Protein AF-A0AAF0C583-F1 (afdb_monomer_lite)

Organism: NCBI:txid485447

pLDDT: mean 86.25, std 18.24, range [26.84, 98.75]

Radius of gyration: 26.15 Å; chains: 1; bounding box: 67×49×74 Å

Sequence (298 aa):
MKISATIFSLALPLLSLPALANDALIKSYAETIAALNTYQQITQQLDKKCETKYALSKLQVNEIDFLLRKQANITFTEFVTIFGDVELLTLNNQGVANDFIEKNGGCIPSLLALFHADLHKVYLDEIAKLRSYQEIFIFGDIKKSEKELQAFAKEKVQNYQHLPIEEIKELARSLEIGYYQYSLASLGKIQINLRQATELLLFVVKQTEDPEVYHDLGRLMQWRNPTQAFNYFEKSAQLGDVDGLIWLGTYYSCNKDNVKALYWLNKASTGEPDYVEDIKLEIQDLGMPTNCLNGWPR

InterPro domains:
  IPR011990 Tetratricopeptide-like helical domain superfamily [G3DSA:1.25.40.10] (104-277)

Structure (mmCIF, N/CA/C/O backbone):
data_AF-A0AAF0C583-F1
#
_entry.id   AF-A0AAF0C583-F1
#
loop_
_atom_site.group_PDB
_atom_site.id
_atom_site.type_symbol
_atom_site.label_atom_id
_atom_site.label_alt_id
_atom_site.label_comp_id
_atom_site.label_asym_id
_atom_site.label_entity_id
_atom_site.label_seq_id
_atom_site.pdbx_PDB_ins_code
_atom_site.Cartn_x
_atom_site.Cartn_y
_atom_site.Cartn_z
_atom_site.occupancy
_atom_site.B_iso_or_equiv
_atom_site.auth_seq_id
_atom_site.auth_comp_id
_atom_site.auth_asym_id
_atom_site.auth_atom_id
_atom_site.pdbx_PDB_model_num
ATOM 1 N N . MET A 1 1 ? -41.658 -3.804 26.565 1.00 32.91 1 MET A N 1
ATOM 2 C CA . MET A 1 1 ? -41.963 -2.594 27.357 1.00 32.91 1 MET A CA 1
ATOM 3 C C . MET A 1 1 ? -41.577 -1.393 26.501 1.00 32.91 1 MET A C 1
ATOM 5 O O . MET A 1 1 ? -40.415 -1.296 26.136 1.00 32.91 1 MET A O 1
ATOM 9 N N . LYS A 1 2 ? -42.546 -0.588 26.045 1.00 31.34 2 LYS A N 1
ATOM 10 C CA . LYS A 1 2 ? -42.299 0.599 25.204 1.00 31.34 2 LYS A CA 1
ATOM 11 C C . LYS A 1 2 ? -41.783 1.728 26.098 1.00 31.34 2 LYS A C 1
ATOM 13 O O . LYS A 1 2 ? -42.458 2.052 27.069 1.00 31.34 2 LYS A O 1
ATOM 18 N N . ILE A 1 3 ? -40.630 2.312 25.780 1.00 28.94 3 ILE A N 1
ATOM 19 C CA . ILE A 1 3 ? -40.118 3.503 26.468 1.00 28.94 3 ILE A CA 1
ATOM 20 C C . ILE A 1 3 ? -40.263 4.687 25.512 1.00 28.94 3 ILE A C 1
ATOM 22 O O . ILE A 1 3 ? -39.760 4.668 24.392 1.00 28.94 3 ILE A O 1
ATOM 26 N N . SER A 1 4 ? -41.045 5.663 25.964 1.00 28.06 4 SER A N 1
ATOM 27 C CA . SER A 1 4 ? -41.343 6.935 25.313 1.00 28.06 4 SER A CA 1
ATOM 28 C C . SER A 1 4 ? -40.151 7.881 25.459 1.00 28.06 4 SER A C 1
ATOM 30 O O . SER A 1 4 ? -39.663 8.067 26.571 1.00 28.06 4 SER A O 1
ATOM 32 N N . ALA A 1 5 ? -39.704 8.489 24.360 1.00 30.36 5 ALA A N 1
ATOM 33 C CA . ALA A 1 5 ? -38.689 9.537 24.371 1.00 30.36 5 ALA A CA 1
ATOM 34 C C . ALA A 1 5 ? -39.365 10.901 24.569 1.00 30.36 5 ALA A C 1
ATOM 36 O O . ALA A 1 5 ? -40.140 11.345 23.723 1.00 30.36 5 ALA A O 1
ATOM 37 N N . THR A 1 6 ? -39.082 11.556 25.692 1.00 31.02 6 THR A N 1
ATOM 38 C CA . THR A 1 6 ? -39.510 12.933 25.962 1.00 31.02 6 THR A CA 1
ATOM 39 C C . THR A 1 6 ? -38.341 13.862 25.643 1.00 31.02 6 THR A C 1
ATOM 41 O O . THR A 1 6 ? -37.276 13.752 26.243 1.00 31.02 6 THR A O 1
ATOM 44 N N . ILE A 1 7 ? -38.539 14.745 24.667 1.00 30.55 7 ILE A N 1
ATOM 45 C CA . ILE A 1 7 ? -37.556 15.712 24.167 1.00 30.55 7 ILE A CA 1
ATOM 46 C C . ILE A 1 7 ? -37.507 16.906 25.129 1.00 30.55 7 ILE A C 1
ATOM 48 O O . ILE A 1 7 ? -38.517 17.583 25.316 1.00 30.55 7 ILE A O 1
ATOM 52 N N . PHE A 1 8 ? -36.343 17.181 25.719 1.00 29.02 8 PHE A N 1
ATOM 53 C CA . PHE A 1 8 ? -36.057 18.461 26.371 1.00 29.02 8 PHE A CA 1
ATOM 54 C C . PHE A 1 8 ? -35.345 19.363 25.359 1.00 29.02 8 PHE A C 1
ATOM 56 O O . PHE A 1 8 ? -34.212 19.099 24.967 1.00 29.02 8 PHE A O 1
ATOM 63 N N . SER A 1 9 ? -36.024 20.419 24.913 1.00 35.56 9 SER A N 1
ATOM 64 C CA . SER A 1 9 ? -35.407 21.505 24.153 1.00 35.56 9 SER A CA 1
ATOM 65 C C . SER A 1 9 ? -34.638 22.415 25.108 1.00 35.56 9 SER A C 1
ATOM 67 O O . SER A 1 9 ? -35.246 23.115 25.915 1.00 35.56 9 SER A O 1
ATOM 69 N N . LEU A 1 10 ? -33.312 22.451 24.981 1.00 26.84 10 LEU A N 1
ATOM 70 C CA . LEU A 1 10 ? -32.501 23.578 25.431 1.00 26.84 10 LEU A CA 1
ATOM 71 C C . LEU A 1 10 ? -31.757 24.147 24.226 1.00 26.84 10 LEU A C 1
ATOM 73 O O . LEU A 1 10 ? -30.933 23.480 23.610 1.00 26.84 10 LEU A O 1
ATOM 77 N N . ALA A 1 11 ? -32.084 25.390 23.883 1.00 36.06 11 ALA A N 1
ATOM 78 C CA . ALA A 1 11 ? -31.312 26.183 22.943 1.00 36.06 11 ALA A CA 1
ATOM 79 C C . ALA A 1 11 ? -30.004 26.614 23.626 1.00 36.06 11 ALA A C 1
ATOM 81 O O . ALA A 1 11 ? -30.048 27.301 24.648 1.00 36.06 11 ALA A O 1
ATOM 82 N N . LEU A 1 12 ? -28.859 26.207 23.070 1.00 29.45 12 LEU A N 1
ATOM 83 C CA . LEU A 1 12 ? -27.532 26.685 23.468 1.00 29.45 12 LEU A CA 1
ATOM 84 C C . LEU A 1 12 ? -27.032 27.788 22.516 1.00 29.45 12 LEU A C 1
ATOM 86 O O . LEU A 1 12 ? -27.436 27.832 21.352 1.00 29.45 12 LEU A O 1
ATOM 90 N N . PRO A 1 13 ? -26.171 28.700 23.005 1.00 30.61 13 PRO A N 1
ATOM 91 C CA . PRO A 1 13 ? -25.776 29.895 22.279 1.00 30.61 13 PRO A CA 1
ATOM 92 C C . PRO A 1 13 ? -24.786 29.550 21.161 1.00 30.61 13 PRO A C 1
ATOM 94 O O . PRO A 1 13 ? -23.761 28.912 21.389 1.00 30.61 13 PRO A O 1
ATOM 97 N N . LEU A 1 14 ? -25.106 30.017 19.952 1.00 35.56 14 LEU A N 1
ATOM 98 C CA . LEU A 1 14 ? -24.258 29.985 18.761 1.00 35.56 14 LEU A CA 1
ATOM 99 C C . LEU A 1 14 ? -22.959 30.766 19.010 1.00 35.56 14 LEU A C 1
ATOM 101 O O . LEU A 1 14 ? -22.890 31.973 18.784 1.00 35.56 14 LEU A O 1
ATOM 105 N N . LEU A 1 15 ? -21.914 30.072 19.454 1.00 35.22 15 LEU A N 1
ATOM 106 C CA . LEU A 1 15 ? -20.545 30.506 19.204 1.00 35.22 15 LEU A CA 1
ATOM 107 C C . LEU A 1 15 ? -20.234 30.155 17.751 1.00 35.22 15 LEU A C 1
ATOM 109 O O . LEU A 1 15 ? -20.227 28.991 17.358 1.00 35.22 15 LEU A O 1
ATOM 113 N N . SER A 1 16 ? -20.065 31.196 16.943 1.00 39.47 16 SER A N 1
ATOM 114 C CA . SER A 1 16 ? -19.847 31.124 15.505 1.00 39.47 16 SER A CA 1
ATOM 115 C C . SER A 1 16 ? -18.537 30.403 15.183 1.00 39.47 16 SER A C 1
ATOM 117 O O . SER A 1 16 ? -17.481 31.030 15.087 1.00 39.47 16 SER A O 1
ATOM 119 N N . LEU A 1 17 ? -18.619 29.088 14.977 1.00 39.06 17 LEU A N 1
ATOM 120 C CA . LEU A 1 17 ? -17.713 28.384 14.077 1.00 39.06 17 LEU A CA 1
ATOM 121 C C . LEU A 1 17 ? -17.811 29.101 12.720 1.00 39.06 17 LEU A C 1
ATOM 123 O O . LEU A 1 17 ? -18.928 29.292 12.226 1.00 39.06 17 LEU A O 1
ATOM 127 N N . PRO A 1 18 ? -16.697 29.584 12.142 1.00 42.12 18 PRO A N 1
ATOM 128 C CA . PRO A 1 18 ? -16.750 30.243 10.847 1.00 42.12 18 PRO A CA 1
ATOM 129 C C . PRO A 1 18 ? -17.352 29.244 9.863 1.00 42.12 18 PRO A C 1
ATOM 131 O O . PRO A 1 18 ? -16.924 28.097 9.844 1.00 42.12 18 PRO A O 1
ATOM 134 N N . ALA A 1 19 ? -18.381 29.676 9.134 1.00 47.00 19 ALA A N 1
ATOM 135 C CA . ALA A 1 19 ? -19.170 28.908 8.175 1.00 47.00 19 ALA A CA 1
ATOM 136 C C . ALA A 1 19 ? -18.357 27.819 7.437 1.00 47.00 19 ALA A C 1
ATOM 138 O O . ALA A 1 19 ? -17.779 28.063 6.379 1.00 47.00 19 ALA A O 1
ATOM 139 N N . LEU A 1 20 ? -18.307 26.612 8.007 1.00 48.72 20 LEU A N 1
ATOM 140 C CA . LEU A 1 20 ? -17.656 25.442 7.426 1.00 48.72 20 LEU A CA 1
ATOM 141 C C . LEU A 1 20 ? -18.684 24.791 6.505 1.00 48.72 20 LEU A C 1
ATOM 143 O O . LEU A 1 20 ? -19.511 23.980 6.912 1.00 48.72 20 LEU A O 1
ATOM 147 N N . ALA A 1 21 ? -18.685 25.260 5.264 1.00 46.75 21 ALA A N 1
ATOM 148 C CA . ALA A 1 21 ? -19.584 24.858 4.198 1.00 46.75 21 ALA A CA 1
ATOM 149 C C . ALA A 1 21 ? -19.416 23.367 3.824 1.00 46.75 21 ALA A C 1
ATOM 151 O O . ALA A 1 21 ? -18.659 23.041 2.916 1.00 46.75 21 ALA A O 1
ATOM 152 N N . ASN A 1 22 ? -20.080 22.486 4.588 1.00 52.47 22 ASN A N 1
ATOM 153 C CA . ASN A 1 22 ? -20.844 21.281 4.198 1.00 52.47 22 ASN A CA 1
ATOM 154 C C . ASN A 1 22 ? -21.106 20.418 5.454 1.00 52.47 22 ASN A C 1
ATOM 156 O O . ASN A 1 22 ? -20.474 19.387 5.683 1.00 52.47 22 ASN A O 1
ATOM 160 N N . ASP A 1 23 ? -22.059 20.850 6.283 1.00 67.62 23 ASP A N 1
ATOM 161 C CA . ASP A 1 23 ? -22.305 20.340 7.648 1.00 67.62 23 ASP A CA 1
ATOM 162 C C . ASP A 1 23 ? -22.687 18.838 7.712 1.00 67.62 23 ASP A C 1
ATOM 164 O O . ASP A 1 23 ? -22.480 18.159 8.715 1.00 67.62 23 ASP A O 1
ATOM 168 N N . ALA A 1 24 ? -23.187 18.260 6.613 1.00 75.88 24 ALA A N 1
ATOM 169 C CA . ALA A 1 24 ? -23.521 16.834 6.543 1.00 75.88 24 ALA A CA 1
ATOM 170 C C . ALA A 1 24 ? -22.290 15.922 6.398 1.00 75.88 24 ALA A C 1
ATOM 172 O O . ALA A 1 24 ? -22.263 14.835 6.975 1.00 75.88 24 ALA A O 1
ATOM 173 N N . LEU A 1 25 ? -21.268 16.352 5.650 1.00 76.56 25 LEU A N 1
ATOM 174 C CA . LEU A 1 25 ? -20.081 15.532 5.403 1.00 76.56 25 LEU A CA 1
ATOM 175 C C . LEU A 1 25 ? -19.221 15.433 6.662 1.00 76.56 25 LEU A C 1
ATOM 177 O O . LEU A 1 25 ? -18.872 14.334 7.079 1.00 76.56 25 LEU A O 1
ATOM 181 N N . ILE A 1 26 ? -18.933 16.570 7.302 1.00 74.94 26 ILE A N 1
ATOM 182 C CA . ILE A 1 26 ? -18.156 16.615 8.551 1.00 74.94 26 ILE A CA 1
ATOM 183 C C . ILE A 1 26 ? -18.839 15.769 9.626 1.00 74.94 26 ILE A C 1
ATOM 185 O O . ILE A 1 26 ? -18.178 14.989 10.311 1.00 74.94 26 ILE A O 1
ATOM 189 N N . LYS A 1 27 ? -20.168 15.866 9.724 1.00 78.25 27 LYS A N 1
ATOM 190 C CA . LYS A 1 27 ? -20.962 15.017 10.607 1.00 78.25 27 LYS A CA 1
ATOM 191 C C . LYS A 1 27 ? -20.818 13.532 10.266 1.00 78.25 27 LYS A C 1
ATOM 193 O O . LYS A 1 27 ? -20.588 12.743 11.173 1.00 78.25 27 LYS A O 1
ATOM 198 N N . SER A 1 28 ? -20.881 13.157 8.987 1.00 82.38 28 SER A N 1
ATOM 199 C CA . SER A 1 28 ? -20.688 11.766 8.548 1.00 82.38 28 SER A CA 1
ATOM 200 C C . SER A 1 28 ? -19.305 11.231 8.934 1.00 82.38 28 SER A C 1
ATOM 202 O O . SER A 1 28 ? -19.196 10.137 9.486 1.00 82.38 28 SER A O 1
ATOM 204 N N . TYR A 1 29 ? -18.243 12.016 8.723 1.00 81.75 29 TYR A N 1
ATOM 205 C CA . TYR A 1 29 ? -16.903 11.660 9.195 1.00 81.75 29 TYR A CA 1
ATOM 206 C C . TYR A 1 29 ? -16.876 11.502 10.718 1.00 81.75 29 TYR A C 1
ATOM 208 O O . TYR A 1 29 ? -16.385 10.492 11.215 1.00 81.75 29 TYR A O 1
ATOM 216 N N . ALA A 1 30 ? -17.435 12.459 11.462 1.00 81.31 30 ALA A N 1
ATOM 217 C CA . ALA A 1 30 ? -17.478 12.402 12.919 1.00 81.31 30 ALA A CA 1
ATOM 218 C C . ALA A 1 30 ? -18.211 11.167 13.443 1.00 81.31 30 ALA A C 1
ATOM 220 O O . ALA A 1 30 ? -17.680 10.496 14.322 1.00 81.31 30 ALA A O 1
ATOM 221 N N . GLU A 1 31 ? -19.365 10.821 12.876 1.00 83.75 31 GLU A N 1
ATOM 222 C CA . GLU A 1 31 ? -20.130 9.623 13.233 1.00 83.75 31 GLU A CA 1
ATOM 223 C C . GLU A 1 31 ? -19.347 8.337 12.934 1.00 83.75 31 GLU A C 1
ATOM 225 O O . GLU A 1 31 ? -19.247 7.460 13.797 1.00 83.75 31 GLU A O 1
ATOM 230 N N . THR A 1 32 ? -18.716 8.246 11.760 1.00 88.00 32 THR A N 1
ATOM 231 C CA . THR A 1 32 ? -17.897 7.086 11.387 1.00 88.00 32 THR A CA 1
ATOM 232 C C . THR A 1 32 ? -16.697 6.914 12.314 1.00 88.00 32 THR A C 1
ATOM 234 O O . THR A 1 32 ? -16.473 5.831 12.860 1.00 88.00 32 THR A O 1
ATOM 237 N N . ILE A 1 33 ? -15.934 7.980 12.559 1.00 87.25 33 ILE A N 1
ATOM 238 C CA . ILE A 1 33 ? -14.757 7.915 13.431 1.00 87.25 33 ILE A CA 1
ATOM 239 C C . ILE A 1 33 ? -15.153 7.664 14.888 1.00 87.25 33 ILE A C 1
ATOM 241 O O . ILE A 1 33 ? -14.484 6.893 15.583 1.00 87.25 33 ILE A O 1
ATOM 245 N N . ALA A 1 34 ? -16.268 8.236 15.339 1.00 83.62 34 ALA A N 1
ATOM 246 C CA . ALA A 1 34 ? -16.847 7.976 16.650 1.00 83.62 34 ALA A CA 1
ATOM 247 C C . ALA A 1 34 ? -17.189 6.494 16.849 1.00 83.62 34 ALA A C 1
ATOM 249 O O . ALA A 1 34 ? -16.839 5.909 17.879 1.00 83.62 34 ALA A O 1
ATOM 250 N N . ALA A 1 35 ? -17.835 5.870 15.864 1.00 87.31 35 ALA A N 1
ATOM 251 C CA . ALA A 1 35 ? -18.194 4.459 15.913 1.00 87.31 35 ALA A CA 1
ATOM 252 C C . ALA A 1 35 ? -16.954 3.545 15.910 1.00 87.31 35 ALA A C 1
ATOM 254 O O . ALA A 1 35 ? -16.869 2.623 16.726 1.00 87.31 35 ALA A O 1
ATOM 255 N N . LEU A 1 36 ? -15.948 3.844 15.079 1.00 90.44 36 LEU A N 1
ATOM 256 C CA . LEU A 1 36 ? -14.676 3.110 15.049 1.00 90.44 36 LEU A CA 1
ATOM 257 C C . LEU A 1 36 ? -13.908 3.223 16.375 1.00 90.44 36 LEU A C 1
ATOM 259 O O . LEU A 1 36 ? -13.420 2.221 16.905 1.00 90.44 36 LEU A O 1
ATOM 263 N N . ASN A 1 37 ? -13.838 4.425 16.953 1.00 88.06 37 ASN A N 1
ATOM 264 C CA . ASN A 1 37 ? -13.233 4.641 18.267 1.00 88.06 37 ASN A CA 1
ATOM 265 C C . ASN A 1 37 ? -14.014 3.922 19.378 1.00 88.06 37 ASN A C 1
ATOM 267 O O . ASN A 1 37 ? -13.413 3.303 20.254 1.00 88.06 37 ASN A O 1
ATOM 271 N N . THR A 1 38 ? -15.346 3.929 19.317 1.00 86.00 38 THR A N 1
ATOM 272 C CA . THR A 1 38 ? -16.207 3.219 20.275 1.00 86.00 38 THR A CA 1
ATOM 273 C C . THR A 1 38 ? -15.972 1.711 20.227 1.00 86.00 38 THR A C 1
ATOM 275 O O . THR A 1 38 ? -15.744 1.095 21.270 1.00 86.00 38 THR A O 1
ATOM 278 N N . TYR A 1 39 ? -15.946 1.121 19.027 1.00 91.56 39 TYR A N 1
ATOM 279 C CA . TYR A 1 39 ? -15.585 -0.285 18.837 1.00 91.56 39 TYR A CA 1
ATOM 280 C C . TYR A 1 39 ? -14.236 -0.592 19.497 1.00 91.56 39 TYR A C 1
ATOM 282 O O . TYR A 1 39 ? -14.129 -1.539 20.283 1.00 91.56 39 TYR A O 1
ATOM 290 N N . GLN A 1 40 ? -13.220 0.236 19.229 1.00 91.75 40 GLN A N 1
ATOM 291 C CA . GLN A 1 40 ? -11.876 0.042 19.765 1.00 91.75 40 GLN A CA 1
ATOM 292 C C . GLN A 1 40 ? -11.845 0.122 21.294 1.00 91.75 40 GLN A C 1
ATOM 294 O O . GLN A 1 40 ? -11.254 -0.738 21.942 1.00 91.75 40 GLN A O 1
ATOM 299 N N . GLN A 1 41 ? -12.506 1.113 21.891 1.00 88.94 41 GLN A N 1
ATOM 300 C CA . GLN A 1 41 ? -12.533 1.277 23.345 1.00 88.94 41 GLN A CA 1
ATOM 301 C C . GLN A 1 41 ? -13.260 0.128 24.053 1.00 88.94 41 GLN A C 1
ATOM 303 O O . GLN A 1 41 ? -12.792 -0.335 25.096 1.00 88.94 41 GLN A O 1
ATOM 308 N N . ILE A 1 42 ? -14.388 -0.343 23.509 1.00 91.69 42 ILE A N 1
ATOM 309 C CA . ILE A 1 42 ? -15.144 -1.464 24.086 1.00 91.69 42 ILE A CA 1
ATOM 310 C C . ILE A 1 42 ? -14.305 -2.741 24.016 1.00 91.69 42 ILE A C 1
ATOM 312 O O . ILE A 1 42 ? -14.116 -3.419 25.024 1.00 91.69 42 ILE A O 1
ATOM 316 N N . THR A 1 43 ? -13.756 -3.057 22.844 1.00 94.62 43 THR A N 1
ATOM 317 C CA . THR A 1 43 ? -12.979 -4.287 22.636 1.00 94.62 43 THR A CA 1
ATOM 318 C C . THR A 1 43 ? -11.657 -4.292 23.404 1.00 94.62 43 THR A C 1
ATOM 320 O O . THR A 1 43 ? -11.313 -5.317 23.982 1.00 94.62 43 THR A O 1
ATOM 323 N N . GLN A 1 44 ? -10.969 -3.154 23.547 1.00 94.00 44 GLN A N 1
ATOM 324 C CA . GLN A 1 44 ? -9.803 -3.032 24.437 1.00 94.00 44 GLN A CA 1
ATOM 325 C C . GLN A 1 44 ? -10.145 -3.307 25.908 1.00 94.00 44 GLN A C 1
ATOM 327 O O . GLN A 1 44 ? -9.342 -3.896 26.635 1.00 94.00 44 GLN A O 1
ATOM 332 N N . GLN A 1 45 ? -11.323 -2.881 26.370 1.00 93.38 45 GLN A N 1
ATOM 333 C CA . GLN A 1 45 ? -11.774 -3.180 27.730 1.00 93.38 45 GLN A CA 1
ATOM 334 C C . GLN A 1 45 ? -12.089 -4.665 27.908 1.00 93.38 45 GLN A C 1
ATOM 336 O O . GLN A 1 45 ? -11.708 -5.232 28.933 1.00 93.38 45 GLN A O 1
ATOM 341 N N . LEU A 1 46 ? -12.737 -5.293 26.922 1.00 94.75 46 LEU A N 1
ATOM 342 C CA . LEU A 1 46 ? -12.974 -6.737 26.927 1.00 94.75 46 LEU A CA 1
ATOM 343 C C . LEU A 1 46 ? -11.652 -7.511 26.939 1.00 94.75 46 LEU A C 1
ATOM 345 O O . LEU A 1 46 ? -11.481 -8.381 27.787 1.00 94.75 46 LEU A O 1
ATOM 349 N N . ASP A 1 47 ? -10.681 -7.129 26.107 1.00 96.56 47 ASP A N 1
ATOM 350 C CA . ASP A 1 47 ? -9.354 -7.758 26.074 1.00 96.56 47 ASP A CA 1
ATOM 351 C C . ASP A 1 47 ? -8.650 -7.651 27.425 1.00 96.56 47 ASP A C 1
ATOM 353 O O . ASP A 1 47 ? -8.095 -8.626 27.929 1.00 96.56 47 ASP A O 1
ATOM 357 N N . LYS A 1 48 ? -8.737 -6.480 28.065 1.00 95.31 48 LYS A N 1
ATOM 358 C CA . LYS A 1 48 ? -8.144 -6.244 29.383 1.00 95.31 48 LYS A CA 1
ATOM 359 C C . LYS A 1 48 ? -8.837 -7.020 30.509 1.00 95.31 48 LYS A C 1
ATOM 361 O O . LYS A 1 48 ? -8.159 -7.439 31.441 1.00 95.31 48 LYS A O 1
ATOM 366 N N . LYS A 1 49 ? -10.168 -7.139 30.488 1.00 95.19 49 LYS A N 1
ATOM 367 C CA . LYS A 1 49 ? -10.955 -7.710 31.601 1.00 95.19 49 LYS A CA 1
ATOM 368 C C . LYS A 1 49 ? -11.235 -9.203 31.466 1.00 95.19 49 LYS A C 1
ATOM 370 O O . LYS A 1 49 ? -11.371 -9.877 32.480 1.00 95.19 49 LYS A O 1
ATOM 375 N N . CYS A 1 50 ? -11.356 -9.684 30.237 1.00 96.75 50 CYS A N 1
ATOM 376 C CA . CYS A 1 50 ? -11.765 -11.043 29.907 1.00 96.75 50 CYS A CA 1
ATOM 377 C C . CYS A 1 50 ? -10.693 -11.817 29.129 1.00 96.75 50 CYS A C 1
ATOM 379 O O . CYS A 1 50 ? -10.987 -12.900 28.631 1.00 96.75 50 CYS A O 1
ATOM 381 N N . GLU A 1 51 ? -9.476 -11.270 29.005 1.00 96.06 51 GLU A N 1
ATOM 382 C CA . GLU A 1 51 ? -8.335 -11.901 28.322 1.00 96.06 51 GLU A CA 1
ATOM 383 C C . GLU A 1 51 ? -8.632 -12.286 26.858 1.00 96.06 51 GLU A C 1
ATOM 385 O O . GLU A 1 51 ? -8.089 -13.249 26.310 1.00 96.06 51 GLU A O 1
ATOM 390 N N . THR A 1 52 ? -9.513 -11.524 26.203 1.00 97.00 52 THR A N 1
ATOM 391 C CA . THR A 1 52 ? -9.850 -11.695 24.784 1.00 97.00 52 THR A CA 1
ATOM 392 C C . THR A 1 52 ? -8.796 -11.060 23.863 1.00 97.00 52 THR A C 1
ATOM 394 O O . THR A 1 52 ? -7.804 -10.486 24.316 1.00 97.00 52 THR A O 1
ATOM 397 N N . LYS A 1 53 ? -8.981 -11.208 22.542 1.00 97.25 53 LYS A N 1
ATOM 398 C CA . LYS A 1 53 ? -8.139 -10.597 21.491 1.00 97.25 53 LYS A CA 1
ATOM 399 C C . LYS A 1 53 ? -9.002 -9.962 20.395 1.00 97.25 53 LYS A C 1
ATOM 401 O O . LYS A 1 53 ? -8.882 -10.305 19.221 1.00 97.25 53 LYS A O 1
ATOM 406 N N . TYR A 1 54 ? -9.940 -9.120 20.803 1.00 97.56 54 TYR A N 1
ATOM 407 C CA . TYR A 1 54 ? -10.962 -8.502 19.966 1.00 97.56 54 TYR A CA 1
ATOM 408 C C . TYR A 1 54 ? -10.619 -7.084 19.514 1.00 97.56 54 TYR A C 1
ATOM 410 O O . TYR A 1 54 ? -11.206 -6.616 18.532 1.00 97.56 54 TYR A O 1
ATOM 418 N N . ALA A 1 55 ? -9.706 -6.398 20.211 1.00 96.06 55 ALA A N 1
ATOM 419 C CA . ALA A 1 55 ? -9.279 -5.056 19.841 1.00 96.06 55 ALA A CA 1
ATOM 420 C C . ALA A 1 55 ? -8.698 -5.021 18.425 1.00 96.06 55 ALA A C 1
ATOM 422 O O . ALA A 1 55 ? -8.113 -5.996 17.942 1.00 96.06 55 ALA A O 1
ATOM 423 N N . LEU A 1 56 ? -8.841 -3.871 17.761 1.00 95.62 56 LEU A N 1
ATOM 424 C CA . LEU A 1 56 ? -8.257 -3.655 16.445 1.00 95.62 56 LEU A CA 1
ATOM 425 C C . LEU A 1 56 ? -6.752 -3.904 16.493 1.00 95.62 56 LEU A C 1
ATOM 427 O O . LEU A 1 56 ? -6.032 -3.409 17.368 1.00 95.62 56 LEU A O 1
ATOM 431 N N . SER A 1 57 ? -6.278 -4.649 15.501 1.00 96.12 57 SER A N 1
ATOM 432 C CA . SER A 1 57 ? -4.854 -4.818 15.259 1.00 96.12 57 SER A CA 1
ATOM 433 C C . SER A 1 57 ? -4.199 -3.478 14.913 1.00 96.12 57 SER A C 1
ATOM 435 O O . SER A 1 57 ? -4.850 -2.538 14.450 1.00 96.12 57 SER A O 1
ATOM 437 N N . LYS A 1 58 ? -2.871 -3.405 15.059 1.00 95.56 58 LYS A N 1
ATOM 438 C CA . LYS A 1 58 ? -2.100 -2.223 14.638 1.00 95.56 58 LYS A CA 1
ATOM 439 C C . LYS A 1 58 ? -2.349 -1.859 13.173 1.00 95.56 58 LYS A C 1
ATOM 441 O O . LYS A 1 58 ? -2.440 -0.679 12.864 1.00 95.56 58 LYS A O 1
ATOM 446 N N . LEU A 1 59 ? -2.499 -2.862 12.303 1.00 96.44 59 LEU A N 1
ATOM 447 C CA . LEU A 1 59 ? -2.799 -2.658 10.886 1.00 96.44 59 LEU A CA 1
ATOM 448 C C . LEU A 1 59 ? -4.126 -1.922 10.686 1.00 96.44 59 LEU A C 1
ATOM 450 O O . LEU A 1 59 ? -4.172 -0.939 9.959 1.00 96.44 59 LEU A O 1
ATOM 454 N N . GLN A 1 60 ? -5.179 -2.351 11.380 1.00 96.50 60 GLN A N 1
ATOM 455 C CA . GLN A 1 60 ? -6.500 -1.724 11.279 1.00 96.50 60 GLN A CA 1
ATOM 456 C C . GLN A 1 60 ? -6.507 -0.296 11.834 1.00 96.50 60 GLN A C 1
ATOM 458 O O . GLN A 1 60 ? -7.128 0.585 11.251 1.00 96.50 60 GLN A O 1
ATOM 463 N N . VAL A 1 61 ? -5.794 -0.041 12.937 1.00 94.88 61 VAL A N 1
ATOM 464 C CA . VAL A 1 61 ? -5.663 1.322 13.481 1.00 94.88 61 VAL A CA 1
ATOM 465 C C . VAL A 1 61 ? -4.881 2.224 12.521 1.00 94.88 61 VAL A C 1
ATOM 467 O O . VAL A 1 61 ? -5.286 3.359 12.282 1.00 94.88 61 VAL A O 1
ATOM 470 N N . ASN A 1 62 ? -3.790 1.722 11.936 1.00 96.12 62 ASN A N 1
ATOM 471 C CA . ASN A 1 62 ? -3.002 2.473 10.960 1.00 96.12 62 ASN A CA 1
ATOM 472 C C . ASN A 1 62 ? -3.757 2.717 9.651 1.00 96.12 62 ASN A C 1
ATOM 474 O O . ASN A 1 62 ? -3.558 3.759 9.040 1.00 96.12 62 ASN A O 1
ATOM 478 N N . GLU A 1 63 ? -4.636 1.807 9.236 1.00 96.50 63 GLU A N 1
ATOM 479 C CA . GLU A 1 63 ? -5.517 2.030 8.091 1.00 96.50 63 GLU A CA 1
ATOM 480 C C . GLU A 1 63 ? -6.477 3.201 8.338 1.00 96.50 63 GLU A C 1
ATOM 482 O O . GLU A 1 63 ? -6.578 4.093 7.498 1.00 96.50 63 GLU A O 1
ATOM 487 N N . ILE A 1 64 ? -7.132 3.241 9.503 1.00 94.56 64 ILE A N 1
ATOM 488 C CA . ILE A 1 64 ? -8.020 4.353 9.881 1.00 94.56 64 ILE A CA 1
ATOM 489 C C . ILE A 1 64 ? -7.240 5.674 9.893 1.00 94.56 64 ILE A C 1
ATOM 491 O O . ILE A 1 64 ? -7.697 6.668 9.332 1.00 94.56 64 ILE A O 1
ATOM 495 N N . ASP A 1 65 ? -6.047 5.676 10.496 1.00 94.56 65 ASP A N 1
ATOM 496 C CA . ASP A 1 65 ? -5.153 6.838 10.519 1.00 94.56 65 ASP A CA 1
ATOM 497 C C . ASP A 1 65 ? -4.742 7.291 9.111 1.00 94.56 65 ASP A C 1
ATOM 499 O O . ASP A 1 65 ? -4.758 8.484 8.815 1.00 94.56 65 ASP A O 1
ATOM 503 N N . PHE A 1 66 ? -4.379 6.355 8.235 1.00 95.19 66 PHE A N 1
ATOM 504 C CA . PHE A 1 66 ? -3.985 6.647 6.861 1.00 95.19 66 PHE A CA 1
ATOM 505 C C . PHE A 1 66 ? -5.121 7.288 6.064 1.00 95.19 66 PHE A C 1
ATOM 507 O O . PHE A 1 66 ? -4.926 8.363 5.494 1.00 95.19 66 PHE A O 1
ATOM 514 N N . LEU A 1 67 ? -6.310 6.682 6.084 1.00 93.12 67 LEU A N 1
ATOM 515 C CA . LEU A 1 67 ? -7.490 7.204 5.392 1.00 93.12 67 LEU A CA 1
ATOM 516 C C . LEU A 1 67 ? -7.831 8.615 5.881 1.00 93.12 67 LEU A C 1
ATOM 518 O O . LEU A 1 67 ? -7.948 9.537 5.073 1.00 93.12 67 LEU A O 1
ATOM 522 N N . LEU A 1 68 ? -7.875 8.812 7.202 1.00 90.19 68 LEU A N 1
ATOM 523 C CA . LEU A 1 68 ? -8.151 10.119 7.790 1.00 90.19 68 LEU A CA 1
ATOM 524 C C . LEU A 1 68 ? -7.114 11.171 7.427 1.00 90.19 68 LEU A C 1
ATOM 526 O O . LEU A 1 68 ? -7.478 12.303 7.127 1.00 90.19 68 LEU A O 1
ATOM 530 N N . ARG A 1 69 ? -5.825 10.837 7.390 1.00 91.19 69 ARG A N 1
ATOM 531 C CA . ARG A 1 69 ? -4.822 11.818 6.966 1.00 91.19 69 ARG A CA 1
ATOM 532 C C . ARG A 1 69 ? -5.002 12.217 5.512 1.00 91.19 69 ARG A C 1
ATOM 534 O O . ARG A 1 69 ? -4.920 13.405 5.203 1.00 91.19 69 ARG A O 1
ATOM 541 N N . LYS A 1 70 ? -5.277 11.257 4.627 1.00 89.56 70 LYS A N 1
ATOM 542 C CA . LYS A 1 70 ? -5.477 11.528 3.197 1.00 89.56 70 LYS A CA 1
ATOM 543 C C . LYS A 1 70 ? -6.728 12.350 2.921 1.00 89.56 70 LYS A C 1
ATOM 545 O O . LYS A 1 70 ? -6.685 13.235 2.072 1.00 89.56 70 LYS A O 1
ATOM 550 N N . GLN A 1 71 ? -7.789 12.103 3.676 1.00 86.81 71 GLN A N 1
ATOM 551 C CA . GLN A 1 71 ? -9.089 12.736 3.489 1.00 86.81 71 GLN A CA 1
ATOM 552 C C . GLN A 1 71 ? -9.256 14.039 4.272 1.00 86.81 71 GLN A C 1
ATOM 554 O O . GLN A 1 71 ? -9.887 14.968 3.781 1.00 86.81 71 GLN A O 1
ATOM 559 N N . ALA A 1 72 ? -8.693 14.097 5.478 1.00 83.44 72 ALA A N 1
ATOM 560 C CA . ALA A 1 72 ? -9.009 15.095 6.492 1.00 83.44 72 ALA A CA 1
ATOM 561 C C . ALA A 1 72 ? -7.793 15.900 6.993 1.00 83.44 72 ALA A C 1
ATOM 563 O O . ALA A 1 72 ? -7.956 16.839 7.771 1.00 83.44 72 ALA A O 1
ATOM 564 N N . ASN A 1 73 ? -6.571 15.549 6.561 1.00 87.38 73 ASN A N 1
ATOM 565 C CA . ASN A 1 73 ? -5.302 16.125 7.034 1.00 87.38 73 ASN A CA 1
ATOM 566 C C . ASN A 1 73 ? -5.075 16.003 8.558 1.00 87.38 73 ASN A C 1
ATOM 568 O O . ASN A 1 73 ? -4.302 16.769 9.134 1.00 87.38 73 ASN A O 1
ATOM 572 N N . ILE A 1 74 ? -5.708 15.030 9.218 1.00 86.88 74 ILE A N 1
ATOM 573 C CA . ILE A 1 74 ? -5.530 14.789 10.655 1.00 86.88 74 ILE A CA 1
ATOM 574 C C . ILE A 1 74 ? -5.373 13.301 10.953 1.00 86.88 74 ILE A C 1
ATOM 576 O O . ILE A 1 74 ? -5.882 12.456 10.220 1.00 86.88 74 ILE A O 1
ATOM 580 N N . THR A 1 75 ? -4.665 12.980 12.033 1.00 88.25 75 THR A N 1
ATOM 581 C CA . THR A 1 75 ? -4.572 11.600 12.535 1.00 88.25 75 THR A CA 1
ATOM 582 C C . THR A 1 75 ? -5.860 11.162 13.229 1.00 88.25 75 THR A C 1
ATOM 584 O O . THR A 1 75 ? -6.666 11.984 13.672 1.00 88.25 75 THR A O 1
ATOM 587 N N . PHE A 1 76 ? -6.014 9.850 13.415 1.00 86.12 76 PHE A N 1
ATOM 588 C CA . PHE A 1 76 ? -7.117 9.292 14.205 1.00 86.12 76 PHE A CA 1
ATOM 589 C C . PHE A 1 76 ? -7.137 9.843 15.645 1.00 86.12 76 PHE A C 1
ATOM 591 O O . PHE A 1 76 ? -8.188 10.231 16.150 1.00 86.12 76 PHE A O 1
ATOM 598 N N . THR A 1 77 ? -5.970 9.964 16.285 1.00 81.75 77 THR A N 1
ATOM 599 C CA . THR A 1 77 ? -5.847 10.519 17.644 1.00 81.75 77 THR A CA 1
ATOM 600 C C . THR A 1 77 ? -6.211 12.004 17.702 1.00 81.75 77 THR A C 1
ATOM 602 O O . THR A 1 77 ? -6.891 12.437 18.633 1.00 81.75 77 THR A O 1
ATOM 605 N N . GLU A 1 78 ? -5.786 12.796 16.714 1.00 83.88 78 GLU A N 1
ATOM 606 C CA . GLU A 1 78 ? -6.138 14.219 16.630 1.00 83.88 78 GLU A CA 1
ATOM 607 C C . GLU A 1 78 ? -7.636 14.407 16.419 1.00 83.88 78 GLU A C 1
ATOM 609 O O . GLU A 1 78 ? -8.233 15.236 17.100 1.00 83.88 78 GLU A O 1
ATOM 614 N N . PHE A 1 79 ? -8.257 13.591 15.560 1.00 81.38 79 PHE A N 1
ATOM 615 C CA . PHE A 1 79 ? -9.707 13.601 15.373 1.00 81.38 79 PHE A CA 1
ATOM 616 C C . PHE A 1 79 ? -10.426 13.385 16.705 1.00 81.38 79 PHE A C 1
ATOM 618 O O . PHE A 1 79 ? -11.258 14.198 17.105 1.00 81.38 79 PHE A O 1
ATOM 625 N N . VAL A 1 80 ? -10.078 12.308 17.416 1.00 77.00 80 VAL A N 1
ATOM 626 C CA . VAL A 1 80 ? -10.684 11.980 18.714 1.00 77.00 80 VAL A CA 1
ATOM 627 C C . VAL A 1 80 ? -10.449 13.097 19.734 1.00 77.00 80 VAL A C 1
ATOM 629 O O . VAL A 1 80 ? -11.333 13.373 20.532 1.00 77.00 80 VAL A O 1
ATOM 632 N N . THR A 1 81 ? -9.308 13.782 19.694 1.00 78.12 81 THR A N 1
ATOM 633 C CA . THR A 1 81 ? -9.024 14.905 20.605 1.00 78.12 81 THR A CA 1
ATOM 634 C C . THR A 1 81 ? -9.866 16.142 20.281 1.00 78.12 81 THR A C 1
ATOM 636 O O . THR A 1 81 ? -10.347 16.806 21.191 1.00 78.12 81 THR A O 1
ATOM 639 N N . ILE A 1 82 ? -10.066 16.458 18.998 1.00 74.06 82 ILE A N 1
ATOM 640 C CA . ILE A 1 82 ? -10.804 17.654 18.559 1.00 74.06 82 ILE A CA 1
ATOM 641 C C . ILE A 1 82 ? -12.316 17.474 18.744 1.00 74.06 82 ILE A C 1
ATOM 643 O O . ILE A 1 82 ? -12.999 18.394 19.189 1.00 74.06 82 ILE A O 1
ATOM 647 N N . PHE A 1 83 ? -12.840 16.297 18.399 1.00 70.31 83 PHE A N 1
ATOM 648 C CA . PHE A 1 83 ? -14.283 16.028 18.359 1.00 70.31 83 PHE A CA 1
ATOM 649 C C . PHE A 1 83 ? -14.791 15.194 19.541 1.00 70.31 83 PHE A C 1
ATOM 651 O O . PHE A 1 83 ? -15.998 15.055 19.714 1.00 70.31 83 PHE A O 1
ATOM 658 N N . GLY A 1 84 ? -13.895 14.641 20.363 1.00 58.97 84 GLY A N 1
ATOM 659 C CA . GLY A 1 84 ? -14.245 13.761 21.480 1.00 58.97 84 GLY A CA 1
ATOM 660 C C . GLY A 1 84 ? -14.913 14.451 22.668 1.00 58.97 84 GLY A C 1
ATOM 661 O O . GLY A 1 84 ? -15.680 13.794 23.368 1.00 58.97 84 GLY A O 1
ATOM 662 N N . ASP A 1 85 ? -14.672 15.752 22.869 1.00 54.66 85 ASP A N 1
ATOM 663 C CA . ASP A 1 85 ? -15.220 16.526 23.999 1.00 54.66 85 ASP A CA 1
ATOM 664 C C . ASP A 1 85 ? -16.602 17.148 23.719 1.00 54.66 85 ASP A C 1
ATOM 666 O O . ASP A 1 85 ? -17.291 17.579 24.645 1.00 54.66 85 ASP A O 1
ATOM 670 N N . VAL A 1 86 ? -17.057 17.180 22.463 1.00 47.00 86 VAL A N 1
ATOM 671 C CA . VAL A 1 86 ? -18.353 17.775 22.103 1.00 47.00 86 VAL A CA 1
ATOM 672 C C . VAL A 1 86 ? -19.413 16.686 22.088 1.00 47.00 86 VAL A C 1
ATOM 674 O O . VAL A 1 86 ? -19.607 16.100 21.038 1.00 47.00 86 VAL A O 1
ATOM 677 N N . GLU A 1 87 ? -20.046 16.402 23.236 1.00 49.25 87 GLU A N 1
ATOM 678 C CA . GLU A 1 87 ? -21.445 15.931 23.456 1.00 49.25 87 GLU A CA 1
ATOM 679 C C . GLU A 1 87 ? -22.106 14.872 22.519 1.00 49.25 87 GLU A C 1
ATOM 681 O O . GLU A 1 87 ? -23.263 14.508 22.709 1.00 49.25 87 GLU A O 1
ATOM 686 N N . LEU A 1 88 ? -21.380 14.299 21.561 1.00 49.38 88 LEU A N 1
ATOM 687 C CA . LEU A 1 88 ? -21.766 13.279 20.581 1.00 49.38 88 LEU A CA 1
ATOM 688 C C . LEU A 1 88 ? -21.087 11.933 20.884 1.00 49.38 88 LEU A C 1
ATOM 690 O O . LEU A 1 88 ? -21.481 10.907 20.337 1.00 49.38 88 LEU A O 1
ATOM 694 N N . LEU A 1 89 ? -20.098 11.925 21.786 1.00 48.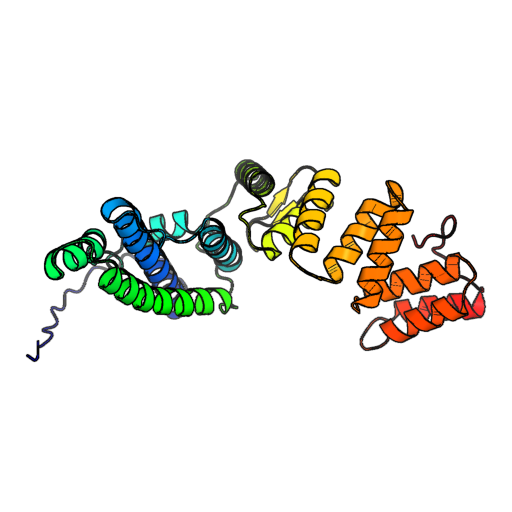22 89 LEU A N 1
ATOM 695 C CA . LEU A 1 89 ? -19.302 10.753 22.167 1.00 48.22 89 LEU A CA 1
ATOM 696 C C . LEU A 1 89 ? -19.375 10.392 23.661 1.00 48.22 89 LEU A C 1
ATOM 698 O O . LEU A 1 89 ? -18.778 9.406 24.087 1.00 48.22 89 LEU A O 1
ATOM 702 N N . THR A 1 90 ? -20.153 11.127 24.458 1.00 42.41 90 THR A N 1
ATOM 703 C CA . THR A 1 90 ? -20.367 10.866 25.892 1.00 42.41 90 THR A CA 1
ATOM 704 C C . THR A 1 90 ? -21.632 10.048 26.176 1.00 42.41 90 THR A C 1
ATOM 706 O O . THR A 1 90 ? -22.272 10.207 27.213 1.00 42.41 90 THR A O 1
ATOM 709 N N . LEU A 1 91 ? -21.965 9.071 25.326 1.00 47.66 91 LEU A N 1
ATOM 710 C CA . LEU A 1 91 ? -22.502 7.835 25.898 1.00 47.66 91 LEU A CA 1
ATOM 711 C C . LEU A 1 91 ? -21.309 7.145 26.552 1.00 47.66 91 LEU A C 1
ATOM 713 O O . LEU A 1 91 ? -20.320 6.850 25.896 1.00 47.66 91 LEU A O 1
ATOM 717 N N . ASN A 1 92 ? -21.368 6.983 27.870 1.00 52.38 92 ASN A N 1
ATOM 718 C CA . ASN A 1 92 ? -20.319 6.425 28.714 1.00 52.38 92 ASN A CA 1
ATOM 719 C C . ASN A 1 92 ? -19.871 5.022 28.228 1.00 52.38 92 ASN A C 1
ATOM 721 O O . ASN A 1 92 ? -20.322 3.999 28.741 1.00 52.38 92 ASN A O 1
ATOM 725 N N . ASN A 1 93 ? -18.984 4.960 27.228 1.00 58.56 93 ASN A N 1
ATOM 726 C CA . ASN A 1 93 ? -18.508 3.725 26.592 1.00 58.56 93 ASN A CA 1
ATOM 727 C C . ASN A 1 93 ? -17.662 2.863 27.541 1.00 58.56 93 ASN A C 1
ATOM 729 O O . ASN A 1 93 ? -17.522 1.658 27.333 1.00 58.56 93 ASN A O 1
ATOM 733 N N . GLN A 1 94 ? -17.135 3.458 28.620 1.00 56.53 94 GLN A N 1
ATOM 734 C CA . GLN A 1 94 ? -16.529 2.718 29.733 1.00 56.53 94 GLN A CA 1
ATOM 735 C C . GLN A 1 94 ? -17.547 1.828 30.460 1.00 56.53 94 GLN A C 1
ATOM 737 O O . GLN A 1 94 ? -17.167 0.835 31.077 1.00 56.53 94 GLN A O 1
ATOM 742 N N . GLY A 1 95 ? -18.839 2.156 30.371 1.00 72.31 95 GLY A N 1
ATOM 743 C CA . GLY A 1 95 ? -19.923 1.350 30.915 1.00 72.31 95 GLY A CA 1
ATOM 744 C C . GLY A 1 95 ? -20.288 0.162 30.034 1.00 72.31 95 GLY A C 1
ATOM 745 O O . GLY A 1 95 ? -20.548 -0.901 30.566 1.00 72.31 95 GLY A O 1
ATOM 746 N N . VAL A 1 96 ? -20.252 0.276 28.701 1.00 86.38 96 VAL A N 1
ATOM 747 C CA . VAL A 1 96 ? -20.850 -0.740 27.805 1.00 86.38 96 VAL A CA 1
ATOM 748 C C . VAL A 1 96 ? -20.234 -2.132 27.983 1.00 86.38 96 VAL A C 1
ATOM 750 O O . VAL A 1 96 ? -20.965 -3.112 28.129 1.00 86.38 96 VAL A O 1
ATOM 753 N N . ALA A 1 97 ? -18.902 -2.231 28.016 1.00 88.94 97 ALA A N 1
ATOM 754 C CA . ALA A 1 97 ? -18.220 -3.504 28.251 1.00 88.94 97 ALA A CA 1
ATOM 755 C C . ALA A 1 97 ? -18.522 -4.059 29.656 1.00 88.94 97 ALA A C 1
ATOM 757 O O . ALA A 1 97 ? -18.769 -5.253 29.813 1.00 88.94 97 ALA A O 1
ATOM 758 N N . ASN A 1 98 ? -18.540 -3.190 30.670 1.00 89.81 98 ASN A N 1
ATOM 759 C CA . ASN A 1 98 ? -18.779 -3.577 32.063 1.00 89.81 98 ASN A CA 1
ATOM 760 C C . ASN A 1 98 ? -20.218 -4.036 32.278 1.00 89.81 98 ASN A C 1
ATOM 762 O O . ASN A 1 98 ? -20.432 -5.131 32.781 1.00 89.81 98 ASN A O 1
ATOM 766 N N . ASP A 1 99 ? -21.182 -3.251 31.811 1.00 91.31 99 ASP A N 1
ATOM 767 C CA . ASP A 1 99 ? -22.603 -3.565 31.799 1.00 91.31 99 ASP A CA 1
ATOM 768 C C . ASP A 1 99 ? -22.867 -4.905 31.121 1.00 91.31 99 ASP A C 1
ATOM 770 O O . ASP A 1 99 ? -23.666 -5.698 31.618 1.00 91.31 99 ASP A O 1
ATOM 774 N N . PHE A 1 100 ? -22.217 -5.163 29.980 1.00 92.88 100 PHE A N 1
ATOM 775 C CA . PHE A 1 100 ? -22.353 -6.436 29.286 1.00 92.88 100 PHE A CA 1
ATOM 776 C C . PHE A 1 100 ? -21.848 -7.593 30.155 1.00 92.88 100 PHE A C 1
ATOM 778 O O . PHE A 1 100 ? -22.567 -8.574 30.334 1.00 92.88 100 PHE A O 1
ATOM 785 N N . ILE A 1 101 ? -20.647 -7.474 30.729 1.00 93.56 101 ILE A N 1
ATOM 786 C CA . ILE A 1 101 ? -20.061 -8.501 31.604 1.00 93.56 101 ILE A CA 1
ATOM 787 C C . ILE A 1 101 ? -20.951 -8.736 32.836 1.00 93.56 101 ILE A C 1
ATOM 789 O O . ILE A 1 101 ? -21.286 -9.879 33.145 1.00 93.56 101 ILE A O 1
ATOM 793 N N . GLU A 1 102 ? -21.371 -7.674 33.525 1.00 94.12 102 GLU A N 1
ATOM 794 C CA . GLU A 1 102 ? -22.162 -7.745 34.759 1.00 94.12 102 GLU A CA 1
ATOM 795 C C . GLU A 1 102 ? -23.547 -8.357 34.522 1.00 94.12 102 GLU A C 1
ATOM 797 O O . GLU A 1 102 ? -23.951 -9.272 35.241 1.00 94.12 102 GLU A O 1
ATOM 802 N N . LYS A 1 103 ? -24.260 -7.921 33.474 1.00 95.69 103 LYS A N 1
ATOM 803 C CA . LYS A 1 103 ? -25.609 -8.423 33.150 1.00 95.69 103 LYS A CA 1
ATOM 804 C C . LYS A 1 103 ? -25.616 -9.878 32.682 1.00 95.69 103 LYS A C 1
ATOM 806 O O . LYS A 1 103 ? -26.656 -10.526 32.767 1.00 95.69 103 LYS A O 1
ATOM 811 N N . ASN A 1 104 ? -24.483 -10.391 32.203 1.00 94.50 104 ASN A N 1
ATOM 812 C CA . ASN A 1 104 ? -24.357 -11.753 31.686 1.00 94.50 104 ASN A CA 1
ATOM 813 C C . ASN A 1 104 ? -23.590 -12.698 32.628 1.00 94.50 104 ASN A C 1
ATOM 815 O O . 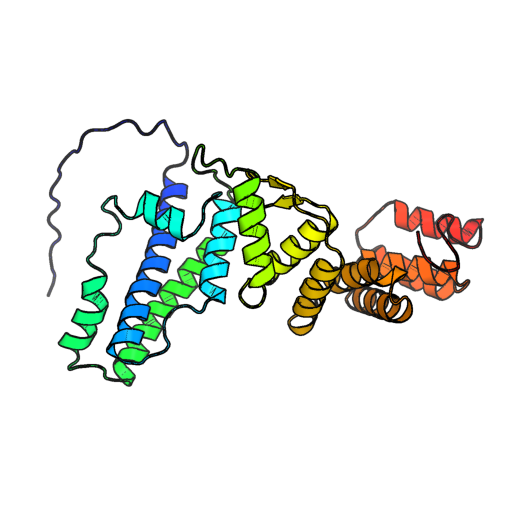ASN A 1 104 ? -23.261 -13.812 32.232 1.00 94.50 104 ASN A O 1
ATOM 819 N N . GLY A 1 105 ? -23.328 -12.294 33.878 1.00 94.00 105 GLY A N 1
ATOM 820 C CA . GLY A 1 105 ? -22.724 -13.174 34.885 1.00 94.00 105 GLY A CA 1
ATOM 821 C C . GLY A 1 105 ? -21.217 -13.402 34.722 1.00 94.00 105 GLY A C 1
ATOM 822 O O . GLY A 1 105 ? -20.701 -14.412 35.197 1.00 94.00 105 GLY A O 1
ATOM 823 N N . GLY A 1 106 ? -20.503 -12.478 34.072 1.00 95.44 106 GLY A N 1
ATOM 824 C CA . GLY A 1 106 ? -19.048 -12.507 33.920 1.00 95.44 106 GLY A CA 1
ATOM 825 C C . GLY A 1 106 ? -18.571 -12.715 32.480 1.00 95.44 106 GLY A C 1
ATOM 826 O O . GLY A 1 106 ? -19.311 -12.551 31.511 1.00 95.44 106 GLY A O 1
ATOM 827 N N . CYS A 1 107 ? -17.292 -13.065 32.333 1.00 97.12 107 CYS A N 1
ATOM 828 C CA . CYS A 1 107 ? -16.631 -13.263 31.042 1.00 97.12 107 CYS A CA 1
ATOM 829 C C . CYS A 1 107 ? -16.983 -14.626 30.415 1.00 97.12 107 CYS A C 1
ATOM 831 O O . CYS A 1 107 ? -16.149 -15.526 30.355 1.00 97.12 107 CYS A O 1
ATOM 833 N N . ILE A 1 108 ? -18.229 -14.799 29.964 1.00 97.50 108 ILE A N 1
ATOM 834 C CA . ILE A 1 108 ? -18.686 -16.039 29.316 1.00 97.50 108 ILE A CA 1
ATOM 835 C C . ILE A 1 108 ? -18.253 -16.043 27.836 1.00 97.50 108 ILE A C 1
ATOM 837 O O . ILE A 1 108 ? -18.769 -15.227 27.067 1.00 97.50 108 ILE A O 1
ATOM 841 N N . PRO A 1 109 ? -17.372 -16.966 27.385 1.00 97.00 109 PRO A N 1
ATOM 842 C CA . PRO A 1 109 ? -16.765 -16.891 26.051 1.00 97.00 109 PRO A CA 1
ATOM 843 C C . PRO A 1 109 ? -17.763 -16.866 24.888 1.00 97.00 109 PRO A C 1
ATOM 845 O O . PRO A 1 109 ? -17.587 -16.102 23.945 1.00 97.00 109 PRO A O 1
ATOM 848 N N . SER A 1 110 ? -18.834 -17.664 24.951 1.00 97.12 110 SER A N 1
ATOM 849 C CA . SER A 1 110 ? -19.849 -17.715 23.891 1.00 97.12 110 SER A CA 1
ATOM 850 C C . SER A 1 110 ? -20.645 -16.414 23.771 1.00 97.12 110 SER A C 1
ATOM 852 O O . SER A 1 110 ? -20.949 -15.983 22.662 1.00 97.12 110 SER A O 1
ATOM 854 N N . LEU A 1 111 ? -20.960 -15.770 24.897 1.00 97.38 111 LEU A N 1
ATOM 855 C CA . LEU A 1 111 ? -21.679 -14.495 24.910 1.00 97.38 111 LEU A CA 1
ATOM 856 C C . LEU A 1 111 ? -20.770 -13.348 24.467 1.00 97.38 111 LEU A C 1
ATOM 858 O O . LEU A 1 111 ? -21.193 -12.512 23.676 1.00 97.38 111 LEU A O 1
ATOM 862 N N . LEU A 1 112 ? -19.510 -13.349 24.913 1.00 97.56 112 LEU A N 1
ATOM 863 C CA . LEU A 1 112 ? -18.498 -12.392 24.466 1.00 97.56 112 LEU A CA 1
ATOM 864 C C . LEU A 1 112 ? -18.259 -12.481 22.956 1.00 97.56 112 LEU A C 1
ATOM 866 O O . LEU A 1 112 ? -18.199 -11.450 22.296 1.00 97.56 112 LEU A O 1
ATOM 870 N N . ALA A 1 113 ? -18.188 -13.694 22.402 1.00 97.56 113 ALA A N 1
ATOM 871 C CA . ALA A 1 113 ? -18.032 -13.900 20.966 1.00 97.56 113 ALA A CA 1
ATOM 872 C C . ALA A 1 113 ? -19.247 -13.401 20.169 1.00 97.56 113 ALA A C 1
ATOM 874 O O . ALA A 1 113 ? -19.071 -12.770 19.131 1.00 97.56 113 ALA A O 1
ATOM 875 N N . LEU A 1 114 ? -20.473 -13.640 20.653 1.00 97.31 114 LEU A N 1
ATOM 876 C CA . LEU A 1 114 ? -21.692 -13.118 20.020 1.00 97.31 114 LEU A CA 1
ATOM 877 C C . LEU A 1 114 ? -21.731 -11.586 20.046 1.00 97.31 114 LEU A C 1
ATOM 879 O O . LEU A 1 114 ? -21.971 -10.956 19.020 1.00 97.31 114 LEU A O 1
ATOM 883 N N . PHE A 1 115 ? -21.432 -10.986 21.198 1.00 96.12 115 PHE A N 1
ATOM 884 C CA . PHE A 1 115 ? -21.385 -9.534 21.344 1.00 96.12 115 PHE A CA 1
ATOM 885 C C . PHE A 1 115 ? -20.299 -8.900 20.472 1.00 96.12 115 PHE A C 1
ATOM 887 O O . PHE A 1 115 ? -20.552 -7.915 19.778 1.00 96.12 115 PHE A O 1
ATOM 894 N N . HIS A 1 116 ? -19.106 -9.499 20.449 1.00 97.25 116 HIS A N 1
ATOM 895 C CA . HIS A 1 116 ? -18.024 -9.082 19.564 1.00 97.25 116 HIS A CA 1
ATOM 896 C C . HIS A 1 116 ? -18.430 -9.178 18.095 1.00 97.25 116 HIS A C 1
ATOM 898 O O . HIS A 1 116 ? -18.182 -8.235 17.354 1.00 97.25 116 HIS A O 1
ATOM 904 N N . ALA A 1 117 ? -19.100 -10.256 17.679 1.00 97.69 117 ALA A N 1
ATOM 905 C CA . ALA A 1 117 ? -19.550 -10.417 16.300 1.00 97.69 117 ALA A CA 1
ATOM 906 C C . ALA A 1 117 ? -20.522 -9.307 15.866 1.00 97.69 117 ALA A C 1
ATOM 908 O O . ALA A 1 117 ? -20.421 -8.818 14.741 1.00 97.69 117 ALA A O 1
ATOM 909 N N . ASP A 1 118 ? -21.431 -8.871 16.741 1.00 94.81 118 ASP A N 1
ATOM 910 C CA . ASP A 1 118 ? -22.347 -7.766 16.439 1.00 94.81 118 ASP A CA 1
ATOM 911 C C . ASP A 1 118 ? -21.631 -6.411 16.380 1.00 94.81 118 ASP A C 1
ATOM 913 O O . ASP A 1 118 ? -21.849 -5.645 15.441 1.00 94.81 118 ASP A O 1
ATOM 917 N N . LEU A 1 119 ? -20.708 -6.143 17.308 1.00 93.88 119 LEU A N 1
ATOM 918 C CA . LEU A 1 119 ? -19.844 -4.959 17.244 1.00 93.88 119 LEU A CA 1
ATOM 919 C C . LEU A 1 119 ? -18.968 -4.959 15.984 1.00 93.88 119 LEU A C 1
ATOM 921 O O . LEU A 1 119 ? -18.744 -3.915 15.374 1.00 93.88 119 LEU A O 1
ATOM 925 N N . HIS A 1 120 ? -18.471 -6.127 15.583 1.00 96.69 120 HIS A N 1
ATOM 926 C CA . HIS A 1 120 ? -17.587 -6.263 14.436 1.00 96.69 120 HIS A CA 1
ATOM 927 C C . HIS A 1 120 ? -18.302 -5.954 13.119 1.00 96.69 120 HIS A C 1
ATOM 929 O O . HIS A 1 120 ? -17.690 -5.365 12.236 1.00 96.69 120 HIS A O 1
ATOM 935 N N . LYS A 1 121 ? -19.603 -6.255 12.999 1.00 96.19 121 LYS A N 1
ATOM 936 C CA . LYS A 1 121 ? -20.413 -5.813 11.848 1.00 96.19 121 LYS A CA 1
ATOM 937 C C . LYS A 1 121 ? -20.429 -4.289 11.731 1.00 96.19 121 LYS A C 1
ATOM 939 O O . LYS A 1 121 ? -20.161 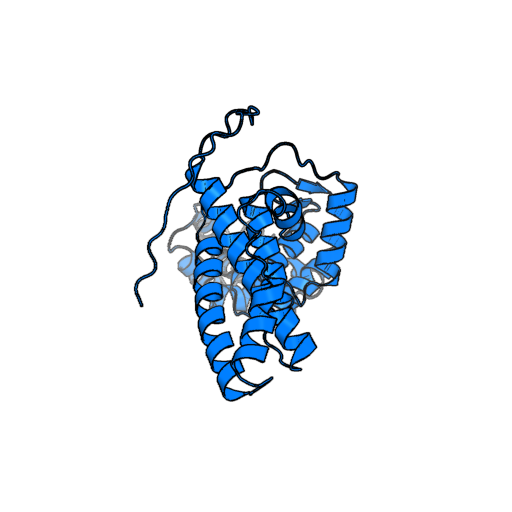-3.773 10.655 1.00 96.19 121 LYS A O 1
ATOM 944 N N . VAL A 1 122 ? -20.638 -3.581 12.846 1.00 91.50 122 VAL A N 1
ATOM 945 C CA . VAL A 1 122 ? -20.585 -2.108 12.871 1.00 91.50 122 VAL A CA 1
ATOM 946 C C . VAL A 1 122 ? -19.206 -1.613 12.440 1.00 91.50 122 VAL A C 1
ATOM 948 O O . VAL A 1 122 ? -19.108 -0.732 11.596 1.00 91.50 122 VAL A O 1
ATOM 951 N N . TYR A 1 123 ? -18.129 -2.211 12.960 1.00 95.25 123 TYR A N 1
ATOM 952 C CA . TYR A 1 123 ? -16.773 -1.874 12.518 1.00 95.25 123 TYR A CA 1
ATOM 953 C C . TYR A 1 123 ? -16.592 -2.046 11.000 1.00 95.25 123 TYR A C 1
ATOM 955 O O . TYR A 1 123 ? -16.040 -1.152 10.360 1.00 95.25 123 TYR A O 1
ATOM 963 N N . LEU A 1 124 ? -17.060 -3.163 10.428 1.00 97.19 124 LEU A N 1
ATOM 964 C CA . LEU A 1 124 ? -16.958 -3.442 8.993 1.00 97.19 124 LEU A CA 1
ATOM 965 C C . LEU A 1 124 ? -17.735 -2.423 8.147 1.00 97.19 124 LEU A C 1
ATOM 967 O O . LEU A 1 124 ? -17.212 -1.961 7.132 1.00 97.19 124 LEU A O 1
ATOM 971 N N . ASP A 1 125 ? -18.936 -2.040 8.579 1.00 96.06 125 ASP A N 1
ATOM 972 C CA . ASP A 1 125 ? -19.748 -1.034 7.890 1.00 96.06 125 ASP A CA 1
ATOM 973 C C . ASP A 1 125 ? -19.067 0.345 7.921 1.00 96.06 125 ASP A C 1
ATOM 975 O O . ASP A 1 125 ? -18.980 1.033 6.902 1.00 96.06 125 ASP A O 1
ATOM 979 N N . GLU A 1 126 ? -18.528 0.745 9.072 1.00 94.19 126 GLU A N 1
ATOM 980 C CA . GLU A 1 126 ? -17.916 2.063 9.251 1.00 94.19 126 GLU A CA 1
ATOM 981 C C . GLU A 1 126 ? -16.552 2.191 8.563 1.00 94.19 126 GLU A C 1
ATOM 983 O O . GLU A 1 126 ? -16.271 3.217 7.941 1.00 94.19 126 GLU A O 1
ATOM 988 N N . ILE A 1 127 ? -15.712 1.148 8.578 1.00 95.62 127 ILE A N 1
ATOM 989 C CA . ILE A 1 127 ? -14.452 1.181 7.818 1.00 95.62 127 ILE A CA 1
ATOM 990 C C . ILE A 1 127 ? -14.714 1.184 6.306 1.00 95.62 127 ILE A C 1
ATOM 992 O O . ILE A 1 127 ? -13.988 1.841 5.562 1.00 95.62 127 ILE A O 1
ATOM 996 N N . ALA A 1 128 ? -15.771 0.509 5.835 1.00 96.25 128 ALA A N 1
ATOM 997 C CA . ALA A 1 128 ? -16.178 0.567 4.434 1.00 96.25 128 ALA A CA 1
ATOM 998 C C . ALA A 1 128 ? -16.631 1.979 4.031 1.00 96.25 128 ALA A C 1
ATOM 1000 O O . ALA A 1 128 ? -16.212 2.472 2.982 1.00 96.25 128 ALA A O 1
ATOM 1001 N N . LYS A 1 129 ? -17.407 2.665 4.884 1.00 93.00 129 LYS A N 1
ATOM 1002 C CA . LYS A 1 129 ? -17.767 4.078 4.677 1.00 93.00 129 LYS A CA 1
ATOM 1003 C C . LYS A 1 129 ? -16.530 4.967 4.608 1.00 93.00 129 LYS A C 1
ATOM 1005 O O . LYS A 1 129 ? -16.391 5.712 3.641 1.00 93.00 129 LYS A O 1
ATOM 1010 N N . LEU A 1 130 ? -15.605 4.832 5.564 1.00 91.50 130 LEU A N 1
ATOM 1011 C CA . LEU A 1 130 ? -14.373 5.624 5.597 1.00 91.50 130 LEU A CA 1
ATOM 1012 C C . LEU A 1 130 ? -13.542 5.445 4.317 1.00 91.50 130 LEU A C 1
ATOM 1014 O O . LEU A 1 130 ? -13.090 6.426 3.736 1.00 91.50 130 LEU A O 1
ATOM 1018 N N . ARG A 1 131 ? -13.399 4.209 3.824 1.00 93.88 131 ARG A N 1
ATOM 1019 C CA . ARG A 1 131 ? -12.727 3.917 2.543 1.00 93.88 131 ARG A CA 1
ATOM 1020 C C . ARG A 1 131 ? -13.436 4.534 1.333 1.00 93.88 131 ARG A C 1
ATOM 1022 O O . ARG A 1 131 ? -12.789 4.803 0.328 1.00 93.88 131 ARG A O 1
ATOM 1029 N N . SER A 1 132 ? -14.753 4.720 1.411 1.00 90.38 132 SER A N 1
ATOM 1030 C CA . SER A 1 132 ? -15.575 5.216 0.302 1.00 90.38 132 SER A CA 1
ATOM 1031 C C . SER A 1 132 ? -15.633 6.738 0.190 1.00 90.38 132 SER A C 1
ATOM 1033 O O . SER A 1 132 ? -16.094 7.241 -0.836 1.00 90.38 132 SER A O 1
ATOM 1035 N N . TYR A 1 133 ? -15.190 7.485 1.207 1.00 85.19 133 TYR A N 1
ATOM 1036 C CA . TYR A 1 133 ? -15.225 8.940 1.128 1.00 85.19 133 TYR A CA 1
ATOM 1037 C C . TYR A 1 133 ? -14.272 9.449 0.040 1.00 85.19 133 TYR A C 1
ATOM 1039 O O . TYR A 1 133 ? -13.053 9.300 0.127 1.00 85.19 133 TYR A O 1
ATOM 1047 N N . GLN A 1 134 ? -14.862 10.060 -0.990 1.00 74.00 134 GLN A N 1
ATOM 1048 C CA . GLN A 1 134 ? -14.154 10.653 -2.128 1.00 74.00 134 GLN A CA 1
ATOM 1049 C C . GLN A 1 134 ? -13.799 12.125 -1.894 1.00 74.00 134 GLN A C 1
ATOM 1051 O O . GLN A 1 134 ? -12.842 12.635 -2.472 1.00 74.00 134 GLN A O 1
ATOM 1056 N N . GLU A 1 135 ? -14.570 12.815 -1.052 1.00 67.00 135 GLU A N 1
ATOM 1057 C CA . GLU A 1 135 ? -14.361 14.231 -0.769 1.00 67.00 135 GLU A CA 1
ATOM 1058 C C . GLU A 1 135 ? -13.243 14.413 0.261 1.00 67.00 135 GLU A C 1
ATOM 1060 O O . GLU A 1 135 ? -13.347 13.970 1.409 1.00 67.00 135 GLU A O 1
ATOM 1065 N N . ILE A 1 136 ? -12.176 15.088 -0.178 1.00 68.06 136 ILE A N 1
ATOM 1066 C CA . ILE A 1 136 ? -11.098 15.578 0.679 1.00 68.06 136 ILE A CA 1
ATOM 1067 C C . ILE A 1 136 ? -11.559 16.906 1.266 1.00 68.06 136 ILE A C 1
ATOM 1069 O O . ILE A 1 136 ? -11.878 17.846 0.536 1.00 68.06 136 ILE A O 1
ATOM 1073 N N . PHE A 1 137 ? -11.547 17.006 2.584 1.00 70.00 137 PHE A N 1
ATOM 1074 C CA . PHE A 1 137 ? -11.864 18.233 3.291 1.00 70.00 137 PHE A CA 1
ATOM 1075 C C . PHE A 1 137 ? -10.758 18.505 4.307 1.00 70.00 137 PHE A C 1
ATOM 1077 O O . PHE A 1 137 ? -10.314 17.622 5.023 1.00 70.00 137 PHE A O 1
ATOM 1084 N N . ILE A 1 138 ? -10.277 19.739 4.374 1.00 63.81 138 ILE A N 1
ATOM 1085 C CA . ILE A 1 138 ? -9.162 20.085 5.253 1.00 63.81 138 ILE A CA 1
ATOM 1086 C C . ILE A 1 138 ? -9.753 20.683 6.531 1.00 63.81 138 ILE A C 1
ATOM 1088 O O . ILE A 1 138 ? -10.252 21.810 6.500 1.00 63.81 138 ILE A O 1
ATOM 1092 N N . PHE A 1 139 ? -9.679 19.958 7.657 1.00 63.25 139 PHE A N 1
ATOM 1093 C CA . PHE A 1 139 ? -9.913 20.575 8.967 1.00 63.25 139 PHE A CA 1
ATOM 1094 C C . PHE A 1 139 ? -8.876 21.698 9.144 1.00 63.25 139 PHE A C 1
ATOM 1096 O O . PHE A 1 139 ? -7.673 21.462 9.013 1.00 63.25 139 PHE A O 1
ATOM 1103 N N . GLY A 1 140 ? -9.371 22.928 9.334 1.00 55.56 140 GLY A N 1
ATOM 1104 C CA . GLY A 1 140 ? -8.634 24.182 9.141 1.00 55.56 140 GLY A CA 1
ATOM 1105 C C . GLY A 1 140 ? -7.253 24.265 9.800 1.00 55.56 140 GLY A C 1
ATOM 1106 O O . GLY A 1 140 ? -7.013 23.635 10.816 1.00 55.56 140 GLY A O 1
ATOM 1107 N N . ASP A 1 141 ? -6.358 25.061 9.206 1.00 58.03 141 ASP A N 1
ATOM 1108 C CA . ASP A 1 141 ? -5.058 25.557 9.706 1.00 58.03 141 ASP A CA 1
ATOM 1109 C C . ASP A 1 141 ? -4.093 24.607 10.457 1.00 58.03 141 ASP A C 1
ATOM 1111 O O . ASP A 1 141 ? -3.038 25.070 10.903 1.00 58.03 141 ASP A O 1
ATOM 1115 N N . ILE A 1 142 ? -4.347 23.292 10.545 1.00 69.00 142 ILE A N 1
ATOM 1116 C CA . ILE A 1 142 ? -3.403 22.312 11.107 1.00 69.00 142 ILE A CA 1
ATOM 1117 C C . ILE A 1 142 ? -2.235 22.156 10.130 1.00 69.00 142 ILE A C 1
ATOM 1119 O O . ILE A 1 142 ? -2.193 21.280 9.261 1.00 69.00 142 ILE A O 1
ATOM 1123 N N . LYS A 1 143 ? -1.272 23.063 10.266 1.00 79.06 143 LYS A N 1
ATOM 1124 C CA . LYS A 1 143 ? -0.028 23.078 9.508 1.00 79.06 143 LYS A CA 1
ATOM 1125 C C . LYS A 1 143 ? 0.980 22.198 10.221 1.00 79.06 143 LYS A C 1
ATOM 1127 O O . LYS A 1 143 ? 1.435 22.528 11.313 1.00 79.06 143 LYS A O 1
ATOM 1132 N N . LYS A 1 144 ? 1.353 21.094 9.580 1.00 87.31 144 LYS A N 1
ATOM 1133 C CA . LYS A 1 144 ? 2.478 20.272 10.024 1.00 87.31 144 LYS A CA 1
ATOM 1134 C C . LYS A 1 144 ? 3.775 20.968 9.621 1.00 87.31 144 LYS A C 1
ATOM 1136 O O . LYS A 1 144 ? 3.976 21.285 8.449 1.00 87.31 144 LYS A O 1
ATOM 1141 N N . SER A 1 145 ? 4.658 21.216 10.579 1.00 92.19 145 SER A N 1
ATOM 1142 C CA . SER A 1 145 ? 6.005 21.699 10.292 1.00 92.19 145 SER A CA 1
ATOM 1143 C C . SER A 1 145 ? 6.817 20.631 9.556 1.00 92.19 145 SER A C 1
ATOM 1145 O O . SER A 1 145 ? 6.590 19.429 9.698 1.00 92.19 145 SER A O 1
ATOM 1147 N N . GLU A 1 146 ? 7.828 21.059 8.802 1.00 94.06 146 GLU A N 1
ATOM 1148 C CA . GLU A 1 146 ? 8.717 20.142 8.080 1.00 94.06 146 GLU A CA 1
ATOM 1149 C C . GLU A 1 146 ? 9.381 19.119 9.018 1.00 94.06 146 GLU A C 1
ATOM 1151 O O . GLU A 1 146 ? 9.478 17.939 8.686 1.00 94.06 146 GLU A O 1
ATOM 1156 N N . LYS A 1 147 ? 9.757 19.542 10.233 1.00 95.88 147 LYS A N 1
ATOM 1157 C CA . LYS A 1 147 ? 10.344 18.663 11.253 1.00 95.88 147 LYS A CA 1
ATOM 1158 C C . LYS A 1 147 ? 9.355 17.603 11.750 1.00 95.88 147 LYS A C 1
ATOM 1160 O O . LYS A 1 147 ? 9.757 16.460 11.955 1.00 95.88 147 LYS A O 1
ATOM 1165 N N . GLU A 1 148 ? 8.087 17.964 11.943 1.00 94.69 148 GLU A N 1
ATOM 1166 C CA . GLU A 1 148 ? 7.038 17.007 12.320 1.00 94.69 148 GLU A CA 1
ATOM 1167 C C . GLU A 1 148 ? 6.802 15.992 11.203 1.00 94.69 148 GLU A C 1
ATOM 1169 O O . GLU A 1 148 ? 6.764 14.795 11.470 1.00 94.69 148 GLU A O 1
ATOM 1174 N N . LEU A 1 149 ? 6.735 16.447 9.949 1.00 95.44 149 LEU A N 1
ATOM 1175 C CA . LEU A 1 149 ? 6.564 15.567 8.792 1.00 95.44 149 LEU A CA 1
ATOM 1176 C C . LEU A 1 149 ? 7.741 14.602 8.618 1.00 95.44 149 LEU A C 1
ATOM 1178 O O . LEU A 1 149 ? 7.529 13.420 8.362 1.00 95.44 149 LEU A O 1
ATOM 1182 N N . GLN A 1 150 ? 8.975 15.069 8.814 1.00 96.88 150 GLN A N 1
ATOM 1183 C CA . GLN A 1 150 ? 10.167 14.217 8.784 1.00 96.88 150 GLN A CA 1
ATOM 1184 C C . GLN A 1 150 ? 10.165 13.173 9.902 1.00 96.88 150 GLN A C 1
ATOM 1186 O O . GLN A 1 150 ? 10.493 12.009 9.660 1.00 96.88 150 GLN A O 1
ATOM 1191 N N . ALA A 1 151 ? 9.801 13.574 11.123 1.00 97.25 151 ALA A N 1
ATOM 1192 C CA . ALA A 1 151 ? 9.699 12.657 12.252 1.00 97.25 151 ALA A CA 1
ATOM 1193 C C . ALA A 1 151 ? 8.617 11.596 12.007 1.00 97.25 151 ALA A C 1
ATOM 1195 O O . ALA A 1 151 ? 8.875 10.408 12.200 1.00 97.25 151 ALA A O 1
ATOM 1196 N N . PHE A 1 152 ? 7.456 12.017 11.505 1.00 96.19 152 PHE A N 1
ATOM 1197 C CA . PHE A 1 152 ? 6.338 11.136 11.187 1.00 96.19 152 PHE A CA 1
ATOM 1198 C C . PHE A 1 152 ? 6.691 10.147 10.068 1.00 96.19 152 PHE A C 1
ATOM 1200 O O . PHE A 1 152 ? 6.510 8.942 10.228 1.00 96.19 152 PHE A O 1
ATOM 1207 N N . ALA A 1 153 ? 7.278 10.622 8.964 1.00 97.75 153 ALA A N 1
ATOM 1208 C CA . ALA A 1 153 ? 7.744 9.760 7.878 1.00 97.75 153 ALA A CA 1
ATOM 1209 C C . ALA A 1 153 ? 8.746 8.715 8.387 1.00 97.75 153 ALA A C 1
ATOM 1211 O O . ALA A 1 153 ? 8.631 7.531 8.076 1.00 97.75 153 ALA A O 1
ATOM 1212 N N . LYS A 1 154 ? 9.705 9.134 9.223 1.00 98.00 154 LYS A N 1
ATOM 1213 C CA . LYS A 1 154 ? 10.688 8.230 9.827 1.00 98.00 154 LYS A CA 1
ATOM 1214 C C . LYS A 1 154 ? 10.023 7.161 10.696 1.00 98.00 154 LYS A C 1
ATOM 1216 O O . LYS A 1 154 ? 10.400 5.997 10.596 1.00 98.00 154 LYS A O 1
ATOM 1221 N N . GLU A 1 155 ? 9.054 7.535 11.526 1.00 97.69 155 GLU A N 1
ATOM 1222 C CA . GLU A 1 155 ? 8.304 6.590 12.359 1.00 97.69 155 GLU A CA 1
ATOM 1223 C C . GLU A 1 155 ? 7.545 5.567 11.504 1.00 97.69 155 GLU A C 1
ATOM 1225 O O . GLU A 1 155 ? 7.627 4.363 11.764 1.00 97.69 155 GLU A O 1
ATOM 1230 N N . LYS A 1 156 ? 6.856 6.021 10.451 1.00 97.88 156 LYS A N 1
ATOM 1231 C CA . LYS A 1 156 ? 6.113 5.146 9.537 1.00 97.88 156 LYS A CA 1
ATOM 1232 C C . LYS A 1 156 ? 7.047 4.184 8.797 1.00 97.88 156 LYS A C 1
ATOM 1234 O O . LYS A 1 156 ? 6.793 2.983 8.786 1.00 97.88 156 LYS A O 1
ATOM 1239 N N . VAL A 1 157 ? 8.191 4.662 8.299 1.00 98.19 157 VAL A N 1
ATOM 1240 C CA . VAL A 1 157 ? 9.232 3.808 7.693 1.00 98.19 157 VAL A CA 1
ATOM 1241 C C . VAL A 1 157 ? 9.817 2.809 8.696 1.00 98.19 157 VAL A C 1
ATOM 1243 O O . VAL A 1 157 ? 10.226 1.730 8.299 1.00 98.19 157 VAL A O 1
ATOM 1246 N N . GLN A 1 158 ? 9.871 3.110 9.993 1.00 97.81 158 GLN A N 1
ATOM 1247 C CA . GLN A 1 158 ? 10.363 2.155 10.997 1.00 97.81 158 GLN A CA 1
ATOM 1248 C C . GLN A 1 158 ? 9.342 1.065 11.349 1.00 97.81 158 GLN A C 1
ATOM 1250 O O . GLN A 1 158 ? 9.741 -0.016 11.778 1.00 97.81 158 GLN A O 1
ATOM 1255 N N . ASN A 1 159 ? 8.049 1.336 11.159 1.00 97.50 159 ASN A N 1
ATOM 1256 C CA . ASN A 1 159 ? 6.945 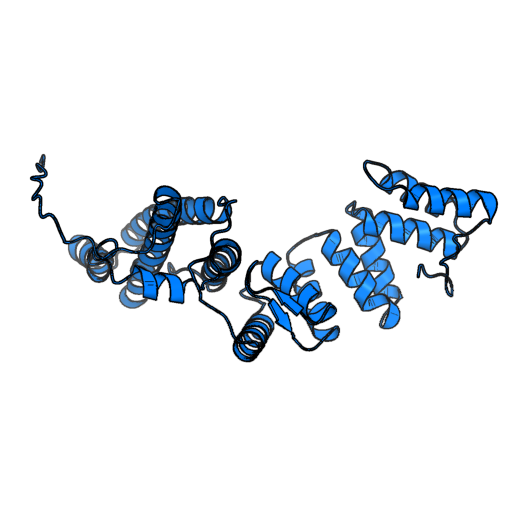0.466 11.571 1.00 97.50 159 ASN A CA 1
ATOM 1257 C C . ASN A 1 159 ? 6.100 -0.036 10.385 1.00 97.50 159 ASN A C 1
ATOM 1259 O O . ASN A 1 159 ? 4.936 -0.408 10.566 1.00 97.50 159 ASN A O 1
ATOM 1263 N N . TYR A 1 160 ? 6.667 -0.048 9.174 1.00 98.31 160 TYR A N 1
ATOM 1264 C CA . TYR A 1 160 ? 5.934 -0.298 7.930 1.00 98.31 160 TYR A CA 1
ATOM 1265 C C . TYR A 1 160 ? 5.196 -1.642 7.889 1.00 98.31 160 TYR A C 1
ATOM 1267 O O . TYR A 1 160 ? 4.178 -1.758 7.219 1.00 98.31 160 TYR A O 1
ATOM 1275 N N . GLN A 1 161 ? 5.650 -2.654 8.638 1.00 97.62 161 GLN A N 1
ATOM 1276 C CA . GLN A 1 161 ? 5.024 -3.983 8.675 1.00 97.62 161 GLN A CA 1
ATOM 1277 C C . GLN A 1 161 ? 3.602 -3.966 9.259 1.00 97.62 161 GLN A C 1
ATOM 1279 O O . GLN A 1 161 ? 2.891 -4.969 9.201 1.00 97.62 161 GLN A O 1
ATOM 1284 N N . HIS A 1 162 ? 3.202 -2.851 9.867 1.00 97.00 162 HIS A N 1
ATOM 1285 C CA . HIS A 1 162 ? 1.871 -2.632 10.415 1.00 97.00 162 HIS A CA 1
ATOM 1286 C C . HIS A 1 162 ? 1.079 -1.573 9.641 1.00 97.00 162 HIS A C 1
ATOM 1288 O O . HIS A 1 162 ? 0.074 -1.102 10.163 1.00 97.00 162 HIS A O 1
ATOM 1294 N N . LEU A 1 163 ? 1.529 -1.160 8.457 1.00 98.06 163 LEU A N 1
ATOM 1295 C CA . LEU A 1 163 ? 0.851 -0.160 7.633 1.00 98.06 163 LEU A CA 1
ATOM 1296 C C . LEU A 1 163 ? 0.039 -0.828 6.514 1.00 98.06 163 LEU A C 1
ATOM 1298 O O . LEU A 1 163 ? 0.381 -1.939 6.095 1.00 98.06 163 LEU A O 1
ATOM 1302 N N . PRO A 1 164 ? -1.030 -0.178 6.020 1.00 97.38 164 PRO A N 1
ATOM 1303 C CA . PRO A 1 164 ? -1.707 -0.630 4.810 1.00 97.38 164 PRO A CA 1
ATOM 1304 C C . PRO A 1 164 ? -0.749 -0.587 3.611 1.00 97.38 164 PRO A C 1
ATOM 1306 O O . PRO A 1 164 ? 0.132 0.270 3.545 1.00 97.38 164 PRO A O 1
ATOM 1309 N N . ILE A 1 165 ? -0.936 -1.499 2.651 1.00 97.50 165 ILE A N 1
ATOM 1310 C CA . ILE A 1 165 ? -0.052 -1.644 1.480 1.00 97.50 165 ILE A CA 1
ATOM 1311 C C . ILE A 1 165 ? 0.111 -0.322 0.720 1.00 97.50 165 ILE A C 1
ATOM 1313 O O . ILE A 1 165 ? 1.238 0.049 0.402 1.00 97.50 165 ILE A O 1
ATOM 1317 N N . GLU A 1 166 ? -0.975 0.427 0.519 1.00 96.19 166 GLU A N 1
ATOM 1318 C CA . GLU A 1 166 ? -0.926 1.726 -0.164 1.00 96.19 166 GLU A CA 1
ATOM 1319 C C . GLU A 1 166 ? -0.033 2.746 0.553 1.00 96.19 166 GLU A C 1
ATOM 1321 O O . GLU A 1 166 ? 0.754 3.439 -0.087 1.00 96.19 166 GLU A O 1
ATOM 1326 N N . GLU A 1 167 ? -0.054 2.794 1.889 1.00 97.88 167 GLU A N 1
ATOM 1327 C CA . GLU A 1 167 ? 0.844 3.687 2.629 1.00 97.88 167 GLU A CA 1
ATOM 1328 C C . GLU A 1 167 ? 2.311 3.262 2.468 1.00 97.88 167 GLU A C 1
ATOM 1330 O O . GLU A 1 167 ? 3.198 4.109 2.367 1.00 97.88 167 GLU A O 1
ATOM 1335 N N . ILE A 1 168 ? 2.588 1.957 2.401 1.00 98.69 168 ILE A N 1
ATOM 1336 C CA . ILE A 1 168 ? 3.943 1.442 2.166 1.00 98.69 168 ILE A CA 1
ATOM 1337 C C . ILE A 1 168 ? 4.435 1.836 0.766 1.00 98.69 168 ILE A C 1
ATOM 1339 O O . ILE A 1 168 ? 5.578 2.284 0.636 1.00 98.69 168 ILE A O 1
ATOM 1343 N N . LYS A 1 169 ? 3.579 1.715 -0.261 1.00 98.44 169 LYS A N 1
ATOM 1344 C CA . LYS A 1 169 ? 3.872 2.147 -1.639 1.00 98.44 169 LYS A CA 1
ATOM 1345 C C . LYS A 1 169 ? 4.184 3.645 -1.689 1.00 98.44 169 LYS A C 1
ATOM 1347 O O . LYS A 1 169 ? 5.218 4.053 -2.218 1.00 98.44 169 LYS A O 1
ATOM 1352 N N . GLU A 1 170 ? 3.356 4.474 -1.058 1.00 97.75 170 GLU A N 1
ATOM 1353 C CA . GLU A 1 170 ? 3.591 5.919 -0.997 1.00 97.75 170 GLU A CA 1
ATOM 1354 C C . GLU A 1 170 ? 4.865 6.296 -0.232 1.00 97.75 170 GLU A C 1
ATOM 1356 O O . GLU A 1 170 ? 5.574 7.225 -0.627 1.00 97.75 170 GLU A O 1
ATOM 1361 N N . LEU A 1 171 ? 5.185 5.593 0.860 1.00 98.38 171 LEU A N 1
ATOM 1362 C CA . LEU A 1 171 ? 6.432 5.796 1.598 1.00 98.38 171 LEU A CA 1
ATOM 1363 C C . LEU A 1 171 ? 7.647 5.430 0.750 1.00 98.38 171 LEU A C 1
ATOM 1365 O O . LEU A 1 171 ? 8.633 6.166 0.766 1.00 98.38 171 LEU A O 1
ATOM 1369 N N . ALA A 1 172 ? 7.578 4.334 -0.010 1.00 98.56 172 ALA A N 1
ATOM 1370 C CA . ALA A 1 172 ? 8.636 3.961 -0.939 1.00 98.56 172 ALA A CA 1
ATOM 1371 C C . ALA A 1 172 ? 8.859 5.067 -1.976 1.00 98.56 172 ALA A C 1
ATOM 1373 O O . ALA A 1 172 ? 9.964 5.605 -2.050 1.00 98.56 172 ALA A O 1
ATOM 1374 N N . ARG A 1 173 ? 7.793 5.518 -2.650 1.00 98.06 173 ARG A N 1
ATOM 1375 C CA . ARG A 1 173 ? 7.852 6.644 -3.594 1.00 98.06 173 ARG A CA 1
ATOM 1376 C C . ARG A 1 173 ? 8.410 7.909 -2.943 1.00 98.06 173 ARG A C 1
ATOM 1378 O O . ARG A 1 173 ? 9.254 8.585 -3.524 1.00 98.06 173 ARG A O 1
ATOM 1385 N N . SER A 1 174 ? 7.991 8.211 -1.715 1.00 98.19 174 SER A N 1
ATOM 1386 C CA . SER A 1 174 ? 8.477 9.371 -0.960 1.00 98.19 174 SER A CA 1
ATOM 1387 C C . SER A 1 174 ? 9.994 9.319 -0.752 1.00 98.19 174 SER A C 1
ATOM 1389 O O . SER A 1 174 ? 10.682 10.329 -0.909 1.00 98.19 174 SER A O 1
ATOM 1391 N N . LEU A 1 175 ? 10.526 8.138 -0.419 1.00 98.56 175 LEU A N 1
ATOM 1392 C CA . LEU A 1 175 ? 11.960 7.896 -0.234 1.00 98.56 175 LEU A CA 1
ATOM 1393 C C . LEU A 1 175 ? 12.737 7.907 -1.555 1.00 98.56 175 LEU A C 1
ATOM 1395 O O . LEU A 1 175 ? 13.954 8.076 -1.530 1.00 98.56 175 LEU A O 1
ATOM 1399 N N . GLU A 1 176 ? 12.075 7.747 -2.697 1.00 97.62 176 GLU A N 1
ATOM 1400 C CA . GLU A 1 176 ? 12.692 7.918 -4.012 1.00 97.62 176 GLU A CA 1
ATOM 1401 C C . GLU A 1 176 ? 12.798 9.386 -4.414 1.00 97.62 176 GLU A C 1
ATOM 1403 O O . GLU A 1 176 ? 13.856 9.824 -4.865 1.00 97.62 176 GLU A O 1
ATOM 1408 N N . ILE A 1 177 ? 11.718 10.151 -4.228 1.00 97.62 177 ILE A N 1
ATOM 1409 C CA . ILE A 1 177 ? 11.622 11.530 -4.729 1.00 97.62 177 ILE A CA 1
ATOM 1410 C C . ILE A 1 177 ? 12.049 12.590 -3.704 1.00 97.62 177 ILE A C 1
ATOM 1412 O O . ILE A 1 177 ? 12.243 13.749 -4.063 1.00 97.62 177 ILE A O 1
ATOM 1416 N N . GLY A 1 178 ? 12.195 12.220 -2.429 1.00 98.00 178 GLY A N 1
ATOM 1417 C CA . GLY A 1 178 ? 12.606 13.129 -1.353 1.00 98.00 178 GLY A CA 1
ATOM 1418 C C . GLY A 1 178 ? 11.478 14.002 -0.795 1.00 98.00 178 GLY A C 1
ATOM 1419 O O . GLY A 1 178 ? 11.744 15.033 -0.175 1.00 98.00 178 GLY A O 1
ATOM 1420 N N . TYR A 1 179 ? 10.221 13.601 -0.989 1.00 97.62 179 TYR A N 1
ATOM 1421 C CA . TYR A 1 179 ? 9.045 14.316 -0.493 1.00 97.62 179 TYR A CA 1
ATOM 1422 C C . TYR A 1 179 ? 8.036 13.347 0.108 1.00 97.62 179 TYR A C 1
ATOM 1424 O O . TYR A 1 179 ? 7.607 12.413 -0.556 1.00 97.62 179 TYR A O 1
ATOM 1432 N N . TYR A 1 180 ? 7.639 13.599 1.351 1.00 96.81 180 TYR A N 1
ATOM 1433 C CA . TYR A 1 180 ? 6.618 12.850 2.065 1.00 96.81 180 TYR A CA 1
ATOM 1434 C C . TYR A 1 180 ? 5.268 13.558 1.993 1.00 96.81 180 TYR A C 1
ATOM 1436 O O . TYR A 1 180 ? 5.109 14.672 2.504 1.00 96.81 180 TYR A O 1
ATOM 1444 N N . GLN A 1 181 ? 4.294 12.891 1.379 1.00 92.62 181 GLN A N 1
ATOM 1445 C CA . GLN A 1 181 ? 2.926 13.377 1.263 1.00 92.62 181 GLN A CA 1
ATOM 1446 C C . GLN A 1 181 ? 2.079 12.871 2.434 1.00 92.62 181 GLN A C 1
ATOM 1448 O O . GLN A 1 181 ? 1.462 11.806 2.373 1.00 92.62 181 GLN A O 1
ATOM 1453 N N . TYR A 1 182 ? 2.017 13.657 3.506 1.00 91.75 182 TYR A N 1
ATOM 1454 C CA . TYR A 1 182 ? 1.187 13.339 4.669 1.00 91.75 182 TYR A CA 1
ATOM 1455 C C . TYR A 1 182 ? -0.309 13.375 4.329 1.00 91.75 182 TYR A C 1
ATOM 1457 O O . TYR A 1 182 ? -1.055 12.489 4.740 1.00 91.75 182 TYR A O 1
ATOM 1465 N N . SER A 1 183 ? -0.721 14.370 3.541 1.00 89.94 183 SER A N 1
ATOM 1466 C CA . SER A 1 183 ? -2.079 14.576 3.021 1.00 89.94 183 SER A CA 1
ATOM 1467 C C . SER A 1 183 ? -2.019 15.386 1.717 1.00 89.94 183 SER A C 1
ATOM 1469 O O . SER A 1 183 ? -0.930 15.734 1.259 1.00 89.94 183 SER A O 1
ATOM 1471 N N . LEU A 1 184 ? -3.168 15.742 1.130 1.00 82.75 184 LEU A N 1
ATOM 1472 C CA . LEU A 1 184 ? -3.213 16.697 0.012 1.00 82.75 184 LEU A CA 1
ATOM 1473 C C . LEU A 1 184 ? -2.648 18.083 0.391 1.00 82.75 184 LEU A C 1
ATOM 1475 O O . LEU A 1 184 ? -2.046 18.752 -0.442 1.00 82.75 184 LEU A O 1
ATOM 1479 N N . ALA A 1 185 ? -2.833 18.507 1.643 1.00 83.00 185 ALA A N 1
ATOM 1480 C CA . ALA A 1 185 ? -2.473 19.844 2.118 1.00 83.00 185 ALA A CA 1
ATOM 1481 C C . ALA A 1 185 ? -1.096 19.919 2.800 1.00 83.00 185 ALA A C 1
ATOM 1483 O O . ALA A 1 185 ? -0.572 21.014 3.004 1.00 83.00 185 ALA A O 1
ATOM 1484 N N . SER A 1 186 ? -0.514 18.773 3.163 1.00 88.94 186 SER A N 1
ATOM 1485 C CA . SER A 1 186 ? 0.726 18.694 3.940 1.00 88.94 186 SER A CA 1
ATOM 1486 C C . SER A 1 186 ? 1.774 17.852 3.214 1.00 88.94 186 SER A C 1
ATOM 1488 O O . SER A 1 186 ? 1.679 16.623 3.155 1.00 88.94 186 SER A O 1
ATOM 1490 N N . LEU A 1 187 ? 2.805 18.529 2.708 1.00 92.19 187 LEU A N 1
ATOM 1491 C CA . LEU A 1 187 ? 3.949 17.945 2.011 1.00 92.19 187 LEU A CA 1
ATOM 1492 C C . LEU A 1 187 ? 5.244 18.374 2.711 1.00 92.19 187 LEU A C 1
ATOM 1494 O O . LEU A 1 187 ? 5.447 19.561 2.964 1.00 92.19 187 LEU A O 1
ATOM 1498 N N . GLY A 1 188 ? 6.129 17.424 3.014 1.00 94.25 188 GLY A N 1
ATOM 1499 C CA . GLY A 1 188 ? 7.395 17.694 3.703 1.00 94.25 188 GLY A CA 1
ATOM 1500 C C . GLY A 1 188 ? 8.583 17.094 2.969 1.00 94.25 188 GLY A C 1
ATOM 1501 O O . GLY A 1 188 ? 8.470 16.010 2.404 1.00 94.25 188 GLY A O 1
ATOM 1502 N N . LYS A 1 189 ? 9.741 17.762 2.979 1.00 97.75 189 LYS A N 1
ATOM 1503 C CA . LYS A 1 189 ? 10.961 17.183 2.401 1.00 97.75 189 LYS A CA 1
ATOM 1504 C C . LYS A 1 189 ? 11.510 16.106 3.319 1.00 97.75 189 LYS A C 1
ATOM 1506 O O . LYS A 1 189 ? 11.597 16.304 4.532 1.00 97.75 189 LYS A O 1
ATOM 1511 N N . ILE A 1 190 ? 11.943 15.000 2.732 1.00 97.81 190 ILE A N 1
ATOM 1512 C CA . ILE A 1 190 ? 12.642 13.921 3.426 1.00 97.81 190 ILE A CA 1
ATOM 1513 C C . ILE A 1 190 ? 13.913 13.546 2.666 1.00 97.81 190 ILE A C 1
ATOM 1515 O O . ILE A 1 190 ? 14.093 13.891 1.500 1.00 97.81 190 ILE A O 1
ATOM 1519 N N . GLN A 1 191 ? 14.824 12.843 3.331 1.00 97.44 191 GLN A N 1
ATOM 1520 C CA . GLN A 1 191 ? 16.032 12.361 2.676 1.00 97.44 191 GLN A CA 1
ATOM 1521 C C . GLN A 1 191 ? 15.693 11.228 1.699 1.00 97.44 191 GLN A C 1
ATOM 1523 O O . GLN A 1 191 ? 15.017 10.271 2.074 1.00 97.44 191 GLN A O 1
ATOM 1528 N N . ILE A 1 192 ? 16.224 11.311 0.476 1.00 98.19 192 ILE A N 1
ATOM 1529 C CA . ILE A 1 192 ? 16.164 10.207 -0.488 1.00 98.19 192 ILE A CA 1
ATOM 1530 C C . ILE A 1 192 ? 16.893 8.991 0.093 1.00 98.19 192 ILE A C 1
ATOM 1532 O O . ILE A 1 192 ? 18.049 9.086 0.516 1.00 98.19 192 ILE A O 1
ATOM 1536 N N . ASN A 1 193 ? 16.232 7.836 0.088 1.00 97.94 193 ASN A N 1
ATOM 1537 C CA . ASN A 1 193 ? 16.787 6.573 0.551 1.00 97.94 193 ASN A CA 1
ATOM 1538 C C . ASN A 1 193 ? 16.275 5.398 -0.290 1.00 97.94 193 ASN A C 1
ATOM 1540 O O . ASN A 1 193 ? 15.375 4.657 0.106 1.00 97.94 193 ASN A O 1
ATOM 1544 N N . LEU A 1 194 ? 16.921 5.186 -1.439 1.00 97.50 194 LEU A N 1
ATOM 1545 C CA . LEU A 1 194 ? 16.568 4.123 -2.386 1.00 97.50 194 LEU A CA 1
ATOM 1546 C C . LEU A 1 194 ? 16.670 2.718 -1.777 1.00 97.50 194 LEU A C 1
ATOM 1548 O O . LEU A 1 194 ? 15.948 1.812 -2.188 1.00 97.50 194 LEU A O 1
ATOM 1552 N N . ARG A 1 195 ? 17.546 2.521 -0.779 1.00 96.69 195 ARG A N 1
ATOM 1553 C CA . ARG A 1 195 ? 17.659 1.236 -0.078 1.00 96.69 195 ARG A CA 1
ATOM 1554 C C . ARG A 1 195 ? 16.385 0.938 0.705 1.00 96.69 195 ARG A C 1
ATOM 1556 O O . ARG A 1 195 ? 15.838 -0.144 0.539 1.00 96.69 195 ARG A O 1
ATOM 1563 N N . GLN A 1 196 ? 15.914 1.889 1.511 1.00 98.12 196 GLN A N 1
ATOM 1564 C CA . GLN A 1 196 ? 14.670 1.717 2.261 1.00 98.12 196 GLN A CA 1
ATOM 1565 C C . GLN A 1 196 ? 13.460 1.644 1.330 1.00 98.12 196 GLN A C 1
ATOM 1567 O O . GLN A 1 196 ? 12.622 0.778 1.537 1.00 98.12 196 GLN A O 1
ATOM 1572 N N . ALA A 1 197 ? 13.402 2.457 0.268 1.00 98.56 197 ALA A N 1
ATOM 1573 C CA . ALA A 1 197 ? 12.351 2.336 -0.747 1.00 98.56 197 ALA A CA 1
ATOM 1574 C C . ALA A 1 197 ? 12.277 0.904 -1.310 1.00 98.56 197 ALA A C 1
ATOM 1576 O O . ALA A 1 197 ? 11.222 0.276 -1.297 1.00 98.56 197 ALA A O 1
ATOM 1577 N N . THR A 1 198 ? 13.430 0.338 -1.685 1.00 98.44 198 THR A N 1
ATOM 1578 C CA . THR A 1 198 ? 13.524 -1.049 -2.162 1.00 98.44 198 THR A CA 1
ATOM 1579 C C . THR A 1 198 ? 13.066 -2.052 -1.097 1.00 98.44 198 THR A C 1
ATOM 1581 O O . THR A 1 198 ? 12.353 -2.997 -1.413 1.00 98.44 198 THR A O 1
ATOM 1584 N N . GLU A 1 199 ? 13.460 -1.876 0.169 1.00 98.38 199 GLU A N 1
ATOM 1585 C CA . GLU A 1 199 ? 13.041 -2.752 1.275 1.00 98.38 199 GLU A CA 1
ATOM 1586 C C . GLU A 1 199 ? 11.520 -2.740 1.484 1.00 98.38 199 GLU A C 1
ATOM 1588 O O . GLU A 1 199 ? 10.929 -3.802 1.694 1.00 98.38 199 GLU A O 1
ATOM 1593 N N . LEU A 1 200 ? 10.888 -1.567 1.379 1.00 98.75 200 LEU A N 1
ATOM 1594 C CA . LEU A 1 200 ? 9.437 -1.412 1.469 1.00 98.75 200 LEU A CA 1
ATOM 1595 C C . LEU A 1 200 ? 8.723 -2.134 0.318 1.00 98.75 200 LEU A C 1
ATOM 1597 O O . LEU A 1 200 ? 7.827 -2.938 0.570 1.00 98.75 200 LEU A O 1
ATOM 1601 N N . LEU A 1 201 ? 9.152 -1.937 -0.931 1.00 98.69 201 LEU A N 1
ATOM 1602 C CA . LEU A 1 201 ? 8.529 -2.611 -2.079 1.00 98.69 201 LEU A CA 1
ATOM 1603 C C . LEU A 1 201 ? 8.769 -4.130 -2.066 1.00 98.69 201 LEU A C 1
ATOM 1605 O O . LEU A 1 201 ? 7.869 -4.903 -2.386 1.00 98.69 201 LEU A O 1
ATOM 1609 N N . LEU A 1 202 ? 9.937 -4.588 -1.594 1.00 98.25 202 LEU A N 1
ATOM 1610 C CA . LEU A 1 202 ? 10.200 -6.014 -1.359 1.00 98.25 202 LEU A CA 1
ATOM 1611 C C . LEU A 1 202 ? 9.282 -6.623 -0.292 1.00 98.25 202 LEU A C 1
ATOM 1613 O O . LEU A 1 202 ? 9.060 -7.833 -0.299 1.00 98.25 202 LEU A O 1
ATOM 1617 N N . PHE A 1 203 ? 8.793 -5.827 0.660 1.00 98.50 203 PHE A N 1
ATOM 1618 C CA . PHE A 1 203 ? 7.771 -6.275 1.600 1.00 98.50 203 PHE A CA 1
ATOM 1619 C C . PHE A 1 203 ? 6.399 -6.372 0.930 1.00 98.50 203 PHE A C 1
ATOM 1621 O O . PHE A 1 203 ? 5.708 -7.365 1.143 1.00 98.50 203 PHE A O 1
ATOM 1628 N N . VAL A 1 204 ? 6.035 -5.401 0.087 1.00 98.56 204 VAL A N 1
ATOM 1629 C CA . VAL A 1 204 ? 4.752 -5.396 -0.634 1.00 98.56 204 VAL A CA 1
ATOM 1630 C C . VAL A 1 204 ? 4.608 -6.628 -1.533 1.00 98.56 204 VAL A C 1
ATOM 1632 O O . VAL A 1 204 ? 3.638 -7.366 -1.382 1.00 98.56 204 VAL A O 1
ATOM 1635 N N . VAL A 1 205 ? 5.610 -6.955 -2.359 1.00 97.44 205 VAL A N 1
ATOM 1636 C CA . VAL A 1 205 ? 5.546 -8.121 -3.275 1.00 97.44 205 VAL A CA 1
ATOM 1637 C C . VAL A 1 205 ? 5.565 -9.490 -2.583 1.00 97.44 205 VAL A C 1
ATOM 1639 O O . VAL A 1 205 ? 5.427 -10.520 -3.237 1.00 97.44 205 VAL A O 1
ATOM 1642 N N . LYS A 1 206 ? 5.770 -9.542 -1.259 1.00 97.25 206 LYS A N 1
ATOM 1643 C CA . LYS A 1 206 ? 5.568 -10.776 -0.474 1.00 97.25 206 LYS A CA 1
ATOM 1644 C C . LYS A 1 206 ? 4.101 -11.004 -0.118 1.00 97.25 206 LYS A C 1
ATOM 1646 O O . LYS A 1 206 ? 3.752 -12.113 0.269 1.00 97.25 206 LYS A O 1
ATOM 1651 N N . GLN A 1 207 ? 3.288 -9.955 -0.196 1.00 95.75 207 GLN A N 1
ATOM 1652 C CA . GLN A 1 207 ? 1.887 -9.942 0.215 1.00 95.75 207 GLN A CA 1
ATOM 1653 C C . GLN A 1 207 ? 0.941 -9.818 -0.982 1.00 95.75 207 GLN A C 1
ATOM 1655 O O . GLN A 1 207 ? -0.199 -10.268 -0.900 1.00 95.75 207 GLN A O 1
ATOM 1660 N N . THR A 1 208 ? 1.395 -9.205 -2.078 1.00 95.88 208 THR A N 1
ATOM 1661 C CA . THR A 1 208 ? 0.590 -8.926 -3.272 1.00 95.88 208 THR A CA 1
ATOM 1662 C C . THR A 1 208 ? 1.341 -9.300 -4.553 1.00 95.88 208 THR A C 1
ATOM 1664 O O . THR A 1 208 ? 2.570 -9.339 -4.575 1.00 95.88 208 THR A O 1
ATOM 1667 N N . GLU A 1 209 ? 0.601 -9.549 -5.637 1.00 96.00 209 GLU A N 1
ATOM 1668 C CA . GLU A 1 209 ? 1.144 -9.629 -7.002 1.00 96.00 209 GLU A CA 1
ATOM 1669 C C . GLU A 1 209 ? 0.841 -8.328 -7.766 1.00 96.00 209 GLU A C 1
ATOM 1671 O O . GLU A 1 209 ? 0.209 -8.352 -8.817 1.00 96.00 209 GLU A O 1
ATOM 1676 N N . ASP A 1 210 ? 1.229 -7.182 -7.200 1.00 96.94 210 ASP A N 1
ATOM 1677 C CA . ASP A 1 210 ? 0.976 -5.872 -7.812 1.00 96.94 210 ASP A CA 1
ATOM 1678 C C . ASP A 1 210 ? 1.966 -5.606 -8.977 1.00 96.94 210 ASP A C 1
ATOM 1680 O O . ASP A 1 210 ? 3.174 -5.506 -8.719 1.00 96.94 210 ASP A O 1
ATOM 1684 N N . PRO A 1 211 ? 1.496 -5.513 -10.242 1.00 97.38 211 PRO A N 1
ATOM 1685 C CA . PRO A 1 211 ? 2.346 -5.264 -11.409 1.00 97.38 211 PRO A CA 1
ATOM 1686 C C . PRO A 1 211 ? 3.228 -4.013 -11.279 1.00 97.38 211 PRO A C 1
ATOM 1688 O O . PRO A 1 211 ? 4.428 -4.099 -11.555 1.00 97.38 211 PRO A O 1
ATOM 1691 N N . GLU A 1 212 ? 2.658 -2.908 -10.784 1.00 97.25 212 GLU A N 1
ATOM 1692 C CA . GLU A 1 212 ? 3.323 -1.599 -10.661 1.00 97.25 212 GLU A CA 1
ATOM 1693 C C . GLU A 1 212 ? 4.526 -1.692 -9.714 1.00 97.25 212 GLU A C 1
ATOM 1695 O O . GLU A 1 212 ? 5.623 -1.205 -9.987 1.00 97.25 212 GLU A O 1
ATOM 1700 N N . VAL A 1 213 ? 4.353 -2.411 -8.603 1.00 98.38 213 VAL A N 1
ATOM 1701 C CA . VAL A 1 213 ? 5.402 -2.588 -7.591 1.00 98.38 213 VAL A CA 1
ATOM 1702 C C . VAL A 1 213 ? 6.573 -3.399 -8.149 1.00 98.38 213 VAL A C 1
ATOM 1704 O O . VAL A 1 213 ? 7.732 -3.128 -7.818 1.00 98.38 213 VAL A O 1
ATOM 1707 N N . TYR A 1 214 ? 6.305 -4.389 -9.006 1.00 98.62 214 TYR A N 1
ATOM 1708 C CA . TYR A 1 214 ? 7.370 -5.103 -9.706 1.00 98.62 214 TYR A CA 1
ATOM 1709 C C . TYR A 1 214 ? 8.109 -4.187 -10.690 1.00 98.62 214 TYR A C 1
ATOM 1711 O O . TYR A 1 214 ? 9.339 -4.241 -10.741 1.00 98.62 214 TYR A O 1
ATOM 1719 N N . HIS A 1 215 ? 7.409 -3.315 -11.418 1.00 97.88 215 HIS A N 1
ATOM 1720 C CA . HIS A 1 215 ? 8.056 -2.335 -12.293 1.00 97.88 215 HIS A CA 1
ATOM 1721 C C . HIS A 1 215 ? 8.982 -1.396 -11.500 1.00 97.88 215 HIS A C 1
ATOM 1723 O O . HIS A 1 215 ? 10.164 -1.255 -11.832 1.00 97.88 215 HIS A O 1
ATOM 1729 N N . ASP A 1 216 ? 8.497 -0.839 -10.387 1.00 98.12 216 ASP A N 1
ATOM 1730 C CA . ASP A 1 216 ? 9.289 0.036 -9.520 1.00 98.12 216 ASP A CA 1
ATOM 1731 C C . ASP A 1 216 ? 10.514 -0.671 -8.921 1.00 98.12 216 ASP A C 1
ATOM 1733 O O . ASP A 1 216 ? 11.613 -0.107 -8.887 1.00 98.12 216 ASP A O 1
ATOM 1737 N N . LEU A 1 217 ? 10.378 -1.937 -8.510 1.00 98.25 217 LEU A N 1
ATOM 1738 C CA . LEU A 1 217 ? 11.518 -2.752 -8.080 1.00 98.25 217 LEU A CA 1
ATOM 1739 C C . LEU A 1 217 ? 12.538 -2.957 -9.204 1.00 98.25 217 LEU A C 1
ATOM 1741 O O . LEU A 1 217 ? 13.743 -2.892 -8.943 1.00 98.25 217 LEU A O 1
ATOM 1745 N N . GLY A 1 218 ? 12.081 -3.183 -10.438 1.00 97.25 218 GLY A N 1
ATOM 1746 C CA . GLY A 1 218 ? 12.937 -3.236 -11.621 1.00 97.25 218 GLY A CA 1
ATOM 1747 C C . GLY A 1 218 ? 13.779 -1.967 -11.750 1.00 97.25 218 GLY A C 1
ATOM 1748 O O . GLY A 1 218 ? 15.014 -2.029 -11.763 1.00 97.25 218 GLY A O 1
ATOM 1749 N N . ARG A 1 219 ? 13.119 -0.805 -11.723 1.00 96.25 219 ARG A N 1
ATOM 1750 C CA . ARG A 1 219 ? 13.750 0.516 -11.852 1.00 96.25 219 ARG A CA 1
ATOM 1751 C C . ARG A 1 219 ? 14.748 0.803 -10.727 1.00 96.25 219 ARG A C 1
ATOM 1753 O O . ARG A 1 219 ? 15.859 1.268 -10.986 1.00 96.25 219 ARG A O 1
ATOM 1760 N N . LEU A 1 220 ? 14.409 0.471 -9.480 1.00 96.56 220 LEU A N 1
ATOM 1761 C CA . LEU A 1 220 ? 15.299 0.653 -8.327 1.00 96.56 220 LEU A CA 1
ATOM 1762 C C . LEU A 1 220 ? 16.519 -0.273 -8.350 1.00 96.56 220 LEU A C 1
ATOM 1764 O O . LEU A 1 220 ? 17.597 0.098 -7.873 1.00 96.56 220 LEU A O 1
ATOM 1768 N N . MET A 1 221 ? 16.371 -1.487 -8.883 1.00 95.00 221 MET A N 1
ATOM 1769 C CA . MET A 1 221 ? 17.435 -2.488 -8.868 1.00 95.00 221 MET A CA 1
ATOM 1770 C C . MET A 1 221 ? 18.335 -2.469 -10.099 1.00 95.00 221 MET A C 1
ATOM 1772 O O . MET A 1 221 ? 19.419 -3.053 -10.025 1.00 95.00 221 MET A O 1
ATOM 1776 N N . GLN A 1 222 ? 17.954 -1.795 -11.190 1.00 92.62 222 GLN A N 1
ATOM 1777 C CA . GLN A 1 222 ? 18.638 -1.905 -12.487 1.00 92.62 222 GLN A CA 1
ATOM 1778 C C . GLN A 1 222 ? 20.153 -1.669 -12.420 1.00 92.62 222 GLN A C 1
ATOM 1780 O O . GLN A 1 222 ? 20.917 -2.371 -13.075 1.00 92.62 222 GLN A O 1
ATOM 1785 N N . TRP A 1 223 ? 20.614 -0.754 -11.561 1.00 89.81 223 TRP A N 1
ATOM 1786 C CA . TRP A 1 223 ? 22.042 -0.437 -11.416 1.00 89.81 223 TRP A CA 1
ATOM 1787 C C . TRP A 1 223 ? 22.777 -1.291 -10.378 1.00 89.81 223 TRP A C 1
ATOM 1789 O O . TRP A 1 223 ? 24.005 -1.342 -10.378 1.00 89.81 223 TRP A O 1
ATOM 1799 N N . ARG A 1 224 ? 22.047 -1.942 -9.465 1.00 91.38 224 ARG A N 1
ATOM 1800 C CA . ARG A 1 224 ? 22.623 -2.728 -8.362 1.00 91.38 224 ARG A CA 1
ATOM 1801 C C . ARG A 1 224 ? 22.649 -4.220 -8.671 1.00 91.38 224 ARG A C 1
ATOM 1803 O O . ARG A 1 224 ? 23.603 -4.899 -8.306 1.00 91.38 224 ARG A O 1
ATOM 1810 N N . ASN A 1 225 ? 21.583 -4.729 -9.278 1.00 95.44 225 ASN A N 1
ATOM 1811 C CA . ASN A 1 225 ? 21.426 -6.129 -9.642 1.00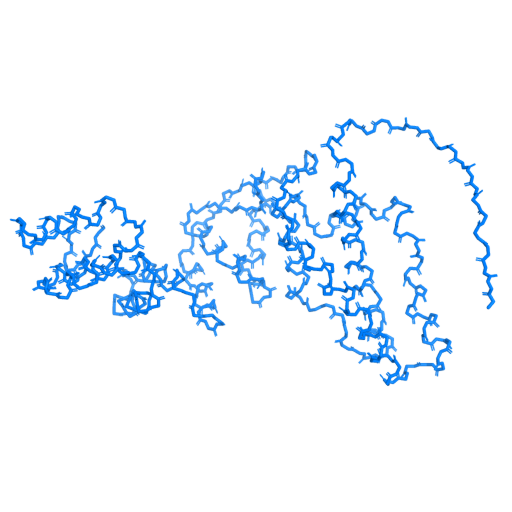 95.44 225 ASN A CA 1
ATOM 1812 C C . ASN A 1 225 ? 20.606 -6.232 -10.942 1.00 95.44 225 ASN A C 1
ATOM 1814 O O . ASN A 1 225 ? 19.405 -6.504 -10.886 1.00 95.44 225 ASN A O 1
ATOM 1818 N N . PRO A 1 226 ? 21.241 -6.014 -12.110 1.00 94.06 226 PRO A N 1
ATOM 1819 C CA . PRO A 1 226 ? 20.555 -5.977 -13.402 1.00 94.06 226 PRO A CA 1
ATOM 1820 C C . PRO A 1 226 ? 19.770 -7.261 -13.707 1.00 94.06 226 PRO A C 1
ATOM 1822 O O . PRO A 1 226 ? 18.674 -7.206 -14.250 1.00 94.06 226 PRO A O 1
ATOM 1825 N N . THR A 1 227 ? 20.285 -8.428 -13.309 1.00 95.69 227 THR A N 1
ATOM 1826 C CA . THR A 1 227 ? 19.588 -9.710 -13.497 1.00 95.69 227 THR A CA 1
ATOM 1827 C C . THR A 1 227 ? 18.285 -9.764 -12.705 1.00 95.69 227 THR A C 1
ATOM 1829 O O . THR A 1 227 ? 17.253 -10.171 -13.229 1.00 95.69 227 THR A O 1
ATOM 1832 N N . GLN A 1 228 ? 18.309 -9.330 -11.444 1.00 96.44 228 GLN A N 1
ATOM 1833 C CA . GLN A 1 228 ? 17.099 -9.288 -10.627 1.00 96.44 228 GLN A CA 1
ATOM 1834 C C . GLN A 1 228 ? 16.123 -8.213 -11.114 1.00 96.44 228 GLN A C 1
ATOM 1836 O O . GLN A 1 228 ? 14.921 -8.455 -11.126 1.00 96.44 228 GLN A O 1
ATOM 1841 N N . ALA A 1 229 ? 16.635 -7.062 -11.556 1.00 97.12 229 ALA A N 1
ATOM 1842 C CA . ALA A 1 229 ? 15.823 -6.007 -12.148 1.00 97.12 229 ALA A CA 1
ATOM 1843 C C . ALA A 1 229 ? 15.071 -6.496 -13.391 1.00 97.12 229 ALA A C 1
ATOM 1845 O O . ALA A 1 229 ? 13.862 -6.308 -13.473 1.00 97.12 229 ALA A O 1
ATOM 1846 N N . PHE A 1 230 ? 15.759 -7.195 -14.302 1.00 97.56 230 PHE A N 1
ATOM 1847 C CA . PHE A 1 230 ? 15.130 -7.809 -15.472 1.00 97.56 230 PHE A CA 1
ATOM 1848 C C . PHE A 1 230 ? 13.991 -8.752 -15.070 1.00 97.56 230 PHE A C 1
ATOM 1850 O O . PHE A 1 230 ? 12.897 -8.636 -15.608 1.00 97.56 230 PHE A O 1
ATOM 1857 N N . ASN A 1 231 ? 14.208 -9.630 -14.084 1.00 98.12 231 ASN A N 1
ATOM 1858 C CA . ASN A 1 231 ? 13.162 -10.549 -13.618 1.00 98.12 231 ASN A CA 1
ATOM 1859 C C . ASN A 1 231 ? 11.931 -9.806 -13.071 1.00 98.12 231 ASN A C 1
ATOM 1861 O O . ASN A 1 231 ? 10.807 -10.274 -13.240 1.00 98.12 231 ASN A O 1
ATOM 1865 N N . TYR A 1 232 ? 12.123 -8.659 -12.413 1.00 98.50 232 TYR A N 1
ATOM 1866 C CA . TYR A 1 232 ? 11.008 -7.848 -11.929 1.00 98.50 232 TYR A CA 1
ATOM 1867 C C . TYR A 1 232 ? 10.268 -7.133 -13.056 1.00 98.50 232 TYR A C 1
ATOM 1869 O O . TYR A 1 232 ? 9.042 -7.198 -13.090 1.00 98.50 232 TYR A O 1
ATOM 1877 N N . PHE A 1 233 ? 10.980 -6.541 -14.014 1.00 98.31 233 PHE A N 1
ATOM 1878 C CA . PHE A 1 233 ? 10.346 -5.984 -15.208 1.00 98.31 233 PHE A CA 1
ATOM 1879 C C . PHE A 1 233 ? 9.587 -7.050 -16.005 1.00 98.31 233 PHE A C 1
ATOM 1881 O O . PHE A 1 233 ? 8.464 -6.816 -16.443 1.00 98.31 233 PHE A O 1
ATOM 1888 N N . GLU A 1 234 ? 10.156 -8.249 -16.144 1.00 98.38 234 GLU A N 1
ATOM 1889 C CA . GLU A 1 234 ? 9.498 -9.372 -16.807 1.00 98.38 234 GLU A CA 1
ATOM 1890 C C . GLU A 1 234 ? 8.220 -9.791 -16.066 1.00 98.38 234 GLU A C 1
ATOM 1892 O O . GLU A 1 234 ? 7.176 -9.958 -16.695 1.00 98.38 234 GLU A O 1
ATOM 1897 N N . LYS A 1 235 ? 8.264 -9.912 -14.733 1.00 98.38 235 LYS A N 1
ATOM 1898 C CA . LYS A 1 235 ? 7.086 -10.245 -13.916 1.00 98.38 235 LYS A CA 1
ATOM 1899 C C . LYS A 1 235 ? 6.006 -9.159 -13.998 1.00 98.38 235 LYS A C 1
ATOM 1901 O O . LYS A 1 235 ? 4.837 -9.501 -14.146 1.00 98.38 235 LYS A O 1
ATOM 1906 N N . SER A 1 236 ? 6.388 -7.883 -13.950 1.00 98.44 236 SER A N 1
ATOM 1907 C CA . SER A 1 236 ? 5.495 -6.732 -14.147 1.00 98.44 236 SER A CA 1
ATOM 1908 C C . SER A 1 236 ? 4.787 -6.804 -15.512 1.00 98.44 236 SER A C 1
ATOM 1910 O O . SER A 1 236 ? 3.557 -6.835 -15.577 1.00 98.44 236 SER A O 1
ATOM 1912 N N . ALA A 1 237 ? 5.546 -6.994 -16.598 1.00 97.44 237 ALA A N 1
ATOM 1913 C CA . ALA A 1 237 ? 5.012 -7.153 -17.951 1.00 97.44 237 ALA A CA 1
ATOM 1914 C C . ALA A 1 237 ? 4.084 -8.376 -18.095 1.00 97.44 237 ALA A C 1
ATOM 1916 O O . ALA A 1 237 ? 3.050 -8.314 -18.761 1.00 97.44 237 ALA A O 1
ATOM 1917 N N . GLN A 1 238 ? 4.432 -9.507 -17.471 1.00 97.69 238 GLN A N 1
ATOM 1918 C CA . GLN A 1 238 ? 3.605 -10.721 -17.468 1.00 97.69 238 GLN A CA 1
ATOM 1919 C C . GLN A 1 238 ? 2.264 -10.519 -16.754 1.00 97.69 238 GLN A C 1
ATOM 1921 O O . GLN A 1 238 ? 1.271 -11.125 -17.158 1.00 97.69 238 GLN A O 1
ATOM 1926 N N . LEU A 1 239 ? 2.238 -9.678 -15.717 1.00 96.81 239 LEU A N 1
ATOM 1927 C CA . LEU A 1 239 ? 1.029 -9.295 -14.986 1.00 96.81 239 LEU A CA 1
ATOM 1928 C C . LEU A 1 239 ? 0.220 -8.192 -15.690 1.00 96.81 239 LEU A C 1
ATOM 1930 O O . LEU A 1 239 ? -0.872 -7.863 -15.234 1.00 96.81 239 LEU A O 1
ATOM 1934 N N . GLY A 1 240 ? 0.710 -7.673 -16.819 1.00 94.06 240 GLY A N 1
ATOM 1935 C CA . GLY A 1 240 ? -0.006 -6.711 -17.655 1.00 94.06 240 GLY A CA 1
ATOM 1936 C C . GLY A 1 240 ? 0.235 -5.247 -17.297 1.00 94.06 240 GLY A C 1
ATOM 1937 O O . GLY A 1 240 ? -0.545 -4.403 -17.725 1.00 94.06 240 GLY A O 1
ATOM 1938 N N . ASP A 1 241 ? 1.292 -4.940 -16.543 1.00 95.25 241 ASP A N 1
ATOM 1939 C CA . ASP A 1 241 ? 1.731 -3.559 -16.339 1.00 95.25 241 ASP A CA 1
ATOM 1940 C C . ASP A 1 241 ? 2.089 -2.900 -17.676 1.00 95.25 241 ASP A C 1
ATOM 1942 O O . ASP A 1 241 ? 2.927 -3.424 -18.414 1.00 95.25 241 ASP A O 1
ATOM 1946 N N . VAL A 1 242 ? 1.502 -1.746 -17.981 1.00 93.62 242 VAL A N 1
ATOM 1947 C CA . VAL A 1 242 ? 1.811 -1.004 -19.208 1.00 93.62 242 VAL A CA 1
ATOM 1948 C C . VAL A 1 242 ? 3.280 -0.580 -19.230 1.00 93.62 242 VAL A C 1
ATOM 1950 O O . VAL A 1 242 ? 3.957 -0.817 -20.231 1.00 93.62 242 VAL A O 1
ATOM 1953 N N . ASP A 1 243 ? 3.815 -0.057 -18.126 1.00 94.12 243 ASP A N 1
ATOM 1954 C CA . ASP A 1 243 ? 5.211 0.384 -18.067 1.00 94.12 243 ASP A CA 1
ATOM 1955 C C . ASP A 1 243 ? 6.171 -0.811 -18.161 1.00 94.12 243 ASP A C 1
ATOM 1957 O O . ASP A 1 243 ? 7.164 -0.775 -18.894 1.00 94.12 243 ASP A O 1
ATOM 1961 N N . GLY A 1 244 ? 5.831 -1.928 -17.509 1.00 95.81 244 GLY A N 1
ATOM 1962 C CA . GLY A 1 244 ? 6.569 -3.188 -17.630 1.00 95.81 244 GLY A CA 1
ATOM 1963 C C . GLY A 1 244 ? 6.591 -3.735 -19.061 1.00 95.81 244 GLY A C 1
ATOM 1964 O O . GLY A 1 244 ? 7.648 -4.130 -19.561 1.00 95.81 244 GLY A O 1
ATOM 1965 N N . LEU A 1 245 ? 5.443 -3.736 -19.749 1.00 96.06 245 LEU A N 1
ATOM 1966 C CA . LEU A 1 245 ? 5.321 -4.165 -21.147 1.00 96.06 245 LEU A CA 1
ATOM 1967 C C . LEU A 1 245 ? 6.193 -3.308 -22.075 1.00 96.06 245 LEU A C 1
ATOM 1969 O O . LEU A 1 245 ? 6.899 -3.850 -22.933 1.00 96.06 245 LEU A O 1
ATOM 1973 N N . ILE A 1 246 ? 6.170 -1.985 -21.895 1.00 94.81 246 ILE A N 1
ATOM 1974 C CA . ILE A 1 246 ? 6.933 -1.050 -22.728 1.00 94.81 246 ILE A CA 1
ATOM 1975 C C . ILE A 1 246 ? 8.430 -1.180 -22.459 1.00 94.81 246 ILE A C 1
ATOM 1977 O O . ILE A 1 246 ? 9.225 -1.269 -23.404 1.00 94.81 246 ILE A O 1
ATOM 1981 N N . TRP A 1 247 ? 8.818 -1.280 -21.186 1.00 96.12 247 TRP A N 1
ATOM 1982 C CA . TRP A 1 247 ? 10.204 -1.510 -20.803 1.00 96.12 247 TRP A CA 1
ATOM 1983 C C . TRP A 1 247 ? 10.739 -2.800 -21.425 1.00 96.12 247 TRP A C 1
ATOM 1985 O O . TRP A 1 247 ? 11.804 -2.795 -22.045 1.00 96.12 247 TRP A O 1
ATOM 1995 N N . LEU A 1 248 ? 9.982 -3.899 -21.332 1.00 97.00 248 LEU A N 1
ATOM 1996 C CA . LEU A 1 248 ? 10.404 -5.200 -21.845 1.00 97.00 248 LEU A CA 1
ATOM 1997 C C . LEU A 1 248 ? 10.495 -5.209 -23.377 1.00 97.00 248 LEU A C 1
ATOM 1999 O O . LEU A 1 248 ? 11.444 -5.760 -23.941 1.00 97.00 248 LEU A O 1
ATOM 2003 N N . GLY A 1 249 ? 9.556 -4.545 -24.053 1.00 96.31 249 GLY A N 1
ATOM 2004 C CA . GLY A 1 249 ? 9.605 -4.319 -25.495 1.00 96.31 249 GLY A CA 1
ATOM 2005 C C . GLY A 1 249 ? 10.866 -3.569 -25.929 1.00 96.31 249 GLY A C 1
ATOM 2006 O O . GLY A 1 249 ? 11.619 -4.044 -26.783 1.00 96.31 249 GLY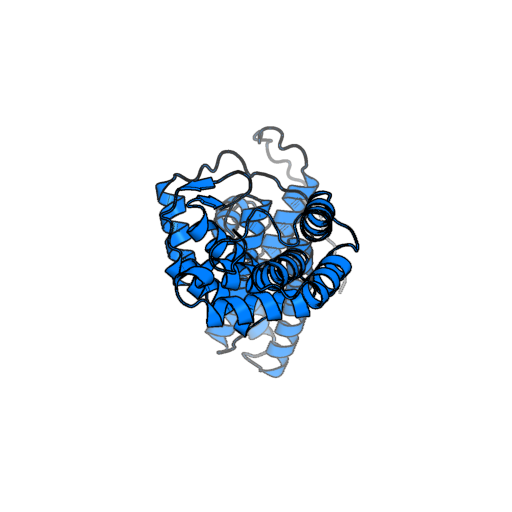 A O 1
ATOM 2007 N N . THR A 1 250 ? 11.144 -2.442 -25.275 1.00 96.00 250 THR A N 1
ATOM 2008 C CA . THR A 1 250 ? 12.338 -1.619 -25.524 1.00 96.00 250 THR A CA 1
ATOM 2009 C C . THR A 1 250 ? 13.619 -2.404 -25.243 1.00 96.00 250 THR A C 1
ATOM 2011 O O . THR A 1 250 ? 14.537 -2.413 -26.063 1.00 96.00 250 THR A O 1
ATOM 2014 N N . TYR A 1 251 ? 13.664 -3.144 -24.130 1.00 97.31 251 TYR A N 1
ATOM 2015 C CA . TYR A 1 251 ? 14.804 -3.972 -23.745 1.00 97.31 251 TYR A CA 1
ATOM 2016 C C . TYR A 1 251 ? 15.142 -5.012 -24.815 1.00 97.31 251 TYR A C 1
ATOM 2018 O O . TYR A 1 251 ? 16.305 -5.138 -25.207 1.00 97.31 251 TYR A O 1
ATOM 2026 N N . TYR A 1 252 ? 14.149 -5.743 -25.331 1.00 97.94 252 TYR A N 1
ATOM 2027 C CA . TYR A 1 252 ? 14.402 -6.732 -26.378 1.00 97.94 252 TYR A CA 1
ATOM 2028 C C . TYR A 1 252 ? 14.955 -6.096 -27.650 1.00 97.94 252 TYR A C 1
ATOM 2030 O O . TYR A 1 252 ? 15.878 -6.654 -28.245 1.00 97.94 252 TYR A O 1
ATOM 2038 N N . SER A 1 253 ? 14.478 -4.909 -28.029 1.00 97.00 253 SER A N 1
ATOM 2039 C CA . SER A 1 253 ? 15.034 -4.221 -29.191 1.00 97.00 253 SER A CA 1
ATOM 2040 C C . SER A 1 253 ? 16.461 -3.716 -28.955 1.00 97.00 253 SER A C 1
ATOM 2042 O O . SER A 1 253 ? 17.332 -3.941 -29.797 1.00 97.00 253 SER A O 1
ATOM 2044 N N . CYS A 1 254 ? 16.769 -3.178 -27.768 1.00 96.38 254 CYS A N 1
ATOM 2045 C CA . CYS A 1 254 ? 18.148 -2.847 -27.387 1.00 96.38 254 CYS A CA 1
ATOM 2046 C C . CYS A 1 254 ? 19.093 -4.067 -27.416 1.00 96.38 254 CYS A C 1
ATOM 2048 O O . CYS A 1 254 ? 20.307 -3.909 -27.557 1.00 96.38 254 CYS A O 1
ATOM 2050 N N . ASN A 1 255 ? 18.543 -5.284 -27.323 1.00 96.38 255 ASN A N 1
ATOM 2051 C CA . ASN A 1 255 ? 19.255 -6.560 -27.439 1.00 96.38 255 ASN A CA 1
ATOM 2052 C C . ASN A 1 255 ? 19.051 -7.260 -28.796 1.00 96.38 255 ASN A C 1
ATOM 2054 O O . ASN A 1 255 ? 19.367 -8.442 -28.934 1.00 96.38 255 ASN A O 1
ATOM 2058 N N . LYS A 1 256 ? 18.592 -6.522 -29.816 1.00 95.19 256 LYS A N 1
ATOM 2059 C CA . LYS A 1 256 ? 18.446 -6.967 -31.213 1.00 95.19 256 LYS A CA 1
ATOM 2060 C C . LYS A 1 256 ? 17.422 -8.090 -31.437 1.00 95.19 256 LYS A C 1
ATOM 2062 O O . LYS A 1 256 ? 17.493 -8.790 -32.446 1.00 95.19 256 LYS A O 1
ATOM 2067 N N . ASP A 1 257 ? 16.454 -8.252 -30.537 1.00 97.38 257 ASP A N 1
ATOM 2068 C CA . ASP A 1 257 ? 15.313 -9.163 -30.687 1.00 97.38 257 ASP A CA 1
ATOM 2069 C C . ASP A 1 257 ? 14.037 -8.366 -31.006 1.00 97.38 257 ASP A C 1
ATOM 2071 O O . ASP A 1 257 ? 13.127 -8.216 -30.188 1.00 97.38 257 ASP A O 1
ATOM 2075 N N . ASN A 1 258 ? 13.974 -7.817 -32.223 1.00 96.88 258 ASN A N 1
ATOM 2076 C CA . ASN A 1 258 ? 12.856 -6.965 -32.644 1.00 96.88 258 ASN A CA 1
ATOM 2077 C C . ASN A 1 258 ? 11.528 -7.733 -32.757 1.00 96.88 258 ASN A C 1
ATOM 2079 O O . ASN A 1 258 ? 10.460 -7.137 -32.638 1.00 96.88 258 ASN A O 1
ATOM 2083 N N . VAL A 1 259 ? 11.572 -9.059 -32.928 1.00 96.88 259 VAL A N 1
ATOM 2084 C CA . VAL A 1 259 ? 10.366 -9.901 -32.939 1.00 96.88 259 VAL A CA 1
ATOM 2085 C C . VAL A 1 259 ? 9.721 -9.915 -31.555 1.00 96.88 259 VAL A C 1
ATOM 2087 O O . VAL A 1 259 ? 8.523 -9.648 -31.437 1.00 96.88 259 VAL A O 1
ATOM 2090 N N . LYS A 1 260 ? 10.501 -10.169 -30.493 1.00 97.25 260 LYS A N 1
ATOM 2091 C CA . LYS A 1 260 ? 9.980 -10.063 -29.124 1.00 97.25 260 LYS A CA 1
ATOM 2092 C C . LYS A 1 260 ? 9.647 -8.628 -28.749 1.00 97.25 260 LYS A C 1
ATOM 2094 O O . LYS A 1 260 ? 8.631 -8.420 -28.092 1.00 97.25 260 LYS A O 1
ATOM 2099 N N . ALA A 1 261 ? 10.446 -7.655 -29.184 1.00 97.00 261 ALA A N 1
ATOM 2100 C CA . ALA A 1 261 ? 10.175 -6.246 -28.923 1.00 97.00 261 ALA A CA 1
ATOM 2101 C C . ALA A 1 261 ? 8.768 -5.849 -29.389 1.00 97.00 261 ALA A C 1
ATOM 2103 O O . ALA A 1 261 ? 7.951 -5.407 -28.585 1.00 97.00 261 ALA A O 1
ATOM 2104 N N . LEU A 1 262 ? 8.449 -6.103 -30.664 1.00 95.56 262 LEU A N 1
ATOM 2105 C CA . LEU A 1 262 ? 7.139 -5.787 -31.235 1.00 95.56 262 LEU A CA 1
ATOM 2106 C C . LEU A 1 262 ? 6.009 -6.587 -30.581 1.00 95.56 262 LEU A C 1
ATOM 2108 O O . LEU A 1 262 ? 4.917 -6.054 -30.406 1.00 95.56 262 LEU A O 1
ATOM 2112 N N . TYR A 1 263 ? 6.248 -7.838 -30.176 1.00 95.56 263 TYR A N 1
ATOM 2113 C CA . TYR A 1 263 ? 5.258 -8.619 -29.430 1.00 95.56 263 TYR A CA 1
ATOM 2114 C C . TYR A 1 263 ? 4.853 -7.938 -28.113 1.00 95.56 263 TYR A C 1
ATOM 2116 O O . TYR A 1 263 ? 3.659 -7.804 -27.843 1.00 95.56 263 TYR A O 1
ATOM 2124 N N . TRP A 1 264 ? 5.820 -7.483 -27.312 1.00 96.06 264 TRP A N 1
ATOM 2125 C CA . TRP A 1 264 ? 5.541 -6.815 -26.037 1.00 96.06 264 TRP A CA 1
ATOM 2126 C C . TRP A 1 264 ? 4.985 -5.397 -26.229 1.00 96.06 264 TRP A C 1
ATOM 2128 O O . TRP A 1 264 ? 3.986 -5.055 -25.601 1.00 96.06 264 TRP A O 1
ATOM 2138 N N . LEU A 1 265 ? 5.531 -4.616 -27.168 1.00 94.50 265 LEU A N 1
ATOM 2139 C CA . LEU A 1 265 ? 5.027 -3.270 -27.482 1.00 94.50 265 LEU A CA 1
ATOM 2140 C C . LEU A 1 265 ? 3.592 -3.295 -28.027 1.00 94.50 265 LEU A C 1
ATOM 2142 O O . LEU A 1 265 ? 2.805 -2.405 -27.728 1.00 94.50 265 LEU A O 1
ATOM 2146 N N . ASN A 1 266 ? 3.210 -4.317 -28.799 1.00 93.12 266 ASN A N 1
ATOM 2147 C CA . ASN A 1 266 ? 1.829 -4.463 -29.272 1.00 93.12 266 ASN A CA 1
ATOM 2148 C C . ASN A 1 266 ? 0.848 -4.826 -28.152 1.00 93.12 266 ASN A C 1
ATOM 2150 O O . ASN A 1 266 ? -0.324 -4.474 -28.248 1.00 93.12 266 ASN A O 1
ATOM 2154 N N . LYS A 1 267 ? 1.306 -5.498 -27.088 1.00 91.88 267 LYS A N 1
ATOM 2155 C CA . LYS A 1 267 ? 0.479 -5.744 -25.899 1.00 91.88 267 LYS A CA 1
ATOM 2156 C C . LYS A 1 267 ? 0.241 -4.481 -25.078 1.00 91.88 267 LYS A C 1
ATOM 2158 O O . LYS A 1 267 ? -0.828 -4.356 -24.499 1.00 91.88 267 LYS A O 1
ATOM 2163 N N . ALA A 1 268 ? 1.202 -3.558 -25.052 1.00 88.44 268 ALA A N 1
ATOM 2164 C CA . ALA A 1 268 ? 1.040 -2.275 -24.371 1.00 88.44 268 ALA A CA 1
ATOM 2165 C C . ALA A 1 268 ? -0.021 -1.374 -25.039 1.00 88.44 268 ALA A C 1
ATOM 2167 O O . ALA A 1 268 ? -0.637 -0.551 -24.374 1.00 88.44 268 ALA A O 1
ATOM 2168 N N . SER A 1 269 ? -0.283 -1.548 -26.342 1.00 68.75 269 SER A N 1
ATOM 2169 C CA . SER A 1 269 ? -1.147 -0.663 -27.145 1.00 68.75 269 SER A CA 1
ATOM 2170 C C . SER A 1 269 ? -2.659 -0.777 -26.884 1.00 68.75 269 SER A C 1
ATOM 2172 O O . SER A 1 269 ? -3.445 -0.122 -27.570 1.00 68.75 269 SER A O 1
ATOM 2174 N N . THR A 1 270 ? -3.114 -1.573 -25.911 1.00 60.03 270 THR A N 1
ATOM 2175 C CA . THR A 1 270 ? -4.520 -1.543 -25.476 1.00 60.03 270 THR A CA 1
ATOM 2176 C C . THR A 1 270 ? -4.747 -0.387 -24.502 1.00 60.03 270 THR A C 1
ATOM 2178 O O . THR A 1 270 ? -4.884 -0.610 -23.305 1.00 60.03 270 THR A O 1
ATOM 2181 N N . GLY A 1 271 ? -4.793 0.843 -25.023 1.00 61.25 271 GLY A N 1
ATOM 2182 C CA . GLY A 1 271 ? -5.286 2.015 -24.289 1.00 61.25 271 GLY A CA 1
ATOM 2183 C C . GLY A 1 271 ? -4.350 3.219 -24.150 1.00 61.25 271 GLY A C 1
ATOM 2184 O O . GLY A 1 271 ? -4.866 4.269 -23.793 1.00 61.25 271 GLY A O 1
ATOM 2185 N N . GLU A 1 272 ? -3.047 3.133 -24.454 1.00 63.94 272 GLU A N 1
ATOM 2186 C CA . GLU A 1 272 ? -2.073 4.227 -24.211 1.00 63.94 272 GLU A CA 1
ATOM 2187 C C . GLU A 1 272 ? -0.851 4.197 -25.183 1.00 63.94 272 GLU A C 1
ATOM 2189 O O . GLU A 1 272 ? -0.764 3.274 -25.999 1.00 63.94 272 GLU A O 1
ATOM 2194 N N . PRO A 1 273 ? 0.181 5.067 -25.032 1.00 66.81 273 PRO A N 1
ATOM 2195 C CA . PRO A 1 273 ? 0.345 6.490 -25.407 1.00 66.81 273 PRO A CA 1
ATOM 2196 C C . PRO A 1 273 ? 1.210 6.692 -26.684 1.00 66.81 273 PRO A C 1
ATOM 2198 O O . PRO A 1 273 ? 1.928 5.777 -27.083 1.00 66.81 273 PRO A O 1
ATOM 2201 N N . ASP A 1 274 ? 1.207 7.897 -27.290 1.00 71.94 274 ASP A N 1
ATOM 2202 C CA . ASP A 1 274 ? 1.922 8.233 -28.554 1.00 71.94 274 ASP A CA 1
ATOM 2203 C C . ASP A 1 274 ? 3.376 7.709 -28.616 1.00 71.94 274 ASP A C 1
ATOM 2205 O O . ASP A 1 274 ? 3.824 7.218 -29.652 1.00 71.94 274 ASP A O 1
ATOM 2209 N N . TYR A 1 275 ? 4.091 7.705 -27.484 1.00 83.31 275 TYR A N 1
ATOM 2210 C CA . TYR A 1 275 ? 5.497 7.294 -27.432 1.00 83.31 275 TYR A CA 1
ATOM 2211 C C . TYR A 1 275 ? 5.741 5.797 -27.719 1.00 83.31 275 TYR A C 1
ATOM 2213 O O . TYR A 1 275 ? 6.837 5.421 -28.133 1.00 83.31 275 TYR A O 1
ATOM 2221 N N . VAL A 1 276 ? 4.754 4.914 -27.513 1.00 90.56 276 VAL A N 1
ATOM 2222 C CA . VAL A 1 276 ? 4.908 3.484 -27.846 1.00 90.56 276 VAL A CA 1
ATOM 2223 C C . VAL A 1 276 ? 4.998 3.297 -29.354 1.00 90.56 276 VAL A C 1
ATOM 2225 O O . VAL A 1 276 ? 5.755 2.446 -29.826 1.00 90.56 276 VAL A O 1
ATOM 2228 N N . GLU A 1 277 ? 4.241 4.093 -30.106 1.00 90.12 277 GLU A N 1
ATOM 2229 C CA . GLU A 1 277 ? 4.318 4.083 -31.561 1.00 90.12 277 GLU A CA 1
ATOM 2230 C C . GLU A 1 277 ? 5.644 4.678 -32.034 1.00 90.12 277 GLU A C 1
ATOM 2232 O O . GLU A 1 277 ? 6.273 4.093 -32.911 1.00 90.12 277 GLU A O 1
ATOM 2237 N N . ASP A 1 278 ? 6.144 5.730 -31.378 1.00 91.25 278 ASP A N 1
ATOM 2238 C CA . ASP A 1 278 ? 7.479 6.274 -31.659 1.00 91.25 278 ASP A CA 1
ATOM 2239 C C . ASP A 1 278 ? 8.570 5.203 -31.508 1.00 91.25 278 ASP A C 1
ATOM 2241 O O . ASP A 1 278 ? 9.391 5.027 -32.407 1.00 91.25 278 ASP A O 1
ATOM 2245 N N . ILE A 1 279 ? 8.543 4.404 -30.433 1.00 93.12 279 ILE A N 1
ATOM 2246 C CA . ILE A 1 279 ? 9.496 3.296 -30.246 1.00 93.12 279 ILE A CA 1
ATOM 2247 C C . ILE A 1 279 ? 9.367 2.268 -31.378 1.00 93.12 279 ILE A C 1
ATOM 2249 O O . ILE A 1 279 ? 10.373 1.779 -31.895 1.00 93.12 279 ILE A O 1
ATOM 2253 N N . LYS A 1 280 ? 8.144 1.916 -31.792 1.00 94.12 280 LYS A N 1
ATOM 2254 C CA . LYS A 1 280 ? 7.937 0.976 -32.906 1.00 94.12 280 LYS A CA 1
ATOM 2255 C C . LYS A 1 280 ? 8.448 1.540 -34.230 1.00 94.12 280 LYS A C 1
ATOM 2257 O O . LYS A 1 280 ? 9.030 0.779 -35.002 1.00 94.12 280 LYS A O 1
ATOM 2262 N N . LEU A 1 281 ? 8.261 2.834 -34.482 1.00 94.06 281 LEU A N 1
ATOM 2263 C CA . LEU A 1 281 ? 8.783 3.524 -35.660 1.00 94.06 281 LEU A CA 1
ATOM 2264 C C . LEU A 1 281 ? 10.314 3.560 -35.644 1.00 94.06 281 LEU A C 1
ATOM 2266 O O . LEU A 1 281 ? 10.933 3.187 -36.635 1.00 94.06 281 LEU A O 1
ATOM 2270 N N . GLU A 1 282 ? 10.945 3.875 -34.510 1.00 94.94 282 GLU A N 1
ATOM 2271 C CA . GLU A 1 282 ? 12.406 3.797 -34.365 1.00 94.94 282 GLU A CA 1
ATOM 2272 C C . GLU A 1 282 ? 12.931 2.379 -34.642 1.00 94.94 282 GLU A C 1
ATOM 2274 O O . GLU A 1 282 ? 13.934 2.201 -35.333 1.00 94.94 282 GLU A O 1
ATOM 2279 N N . ILE A 1 283 ? 12.232 1.343 -34.170 1.00 95.81 283 ILE A N 1
ATOM 2280 C CA . ILE A 1 283 ? 12.578 -0.053 -34.474 1.00 95.81 283 ILE A CA 1
ATOM 2281 C C . ILE A 1 283 ? 12.484 -0.340 -35.979 1.00 95.81 283 ILE A C 1
ATOM 2283 O O . ILE A 1 283 ? 13.327 -1.067 -36.507 1.00 95.81 283 ILE A O 1
ATOM 2287 N N . GLN A 1 284 ? 11.477 0.196 -36.669 1.00 95.06 284 GLN A N 1
ATOM 2288 C CA . GLN A 1 284 ? 11.284 -0.005 -38.109 1.00 95.06 284 GLN A CA 1
ATOM 2289 C C . GLN A 1 284 ? 12.332 0.742 -38.943 1.00 95.06 284 GLN A C 1
ATOM 2291 O O . GLN A 1 284 ? 12.917 0.151 -39.852 1.00 95.06 284 GLN A O 1
ATOM 2296 N N . ASP A 1 285 ? 12.597 2.003 -38.607 1.00 95.88 285 ASP A N 1
ATOM 2297 C CA . ASP A 1 285 ? 13.448 2.896 -39.395 1.00 95.88 285 ASP A CA 1
ATOM 2298 C C . ASP A 1 285 ? 14.939 2.724 -39.075 1.00 95.88 285 ASP A C 1
ATOM 2300 O O . ASP A 1 285 ? 15.789 2.791 -39.966 1.00 95.88 285 ASP A O 1
ATOM 2304 N N . LEU A 1 286 ? 15.271 2.495 -37.801 1.00 94.62 286 LEU A N 1
ATOM 2305 C CA . LEU A 1 286 ? 16.649 2.462 -37.294 1.00 94.62 286 LEU A CA 1
ATOM 2306 C C . LEU A 1 286 ? 17.096 1.058 -36.866 1.00 94.62 286 LEU A C 1
ATOM 2308 O O . LEU A 1 286 ? 18.288 0.823 -36.656 1.00 94.62 286 LEU A O 1
ATOM 2312 N N . GLY A 1 287 ? 16.163 0.116 -36.715 1.00 91.75 287 GLY A N 1
ATOM 2313 C CA . GLY A 1 287 ? 16.437 -1.234 -36.221 1.00 91.75 287 GLY A CA 1
ATOM 2314 C C . GLY A 1 287 ? 16.581 -1.339 -34.700 1.00 91.75 287 GLY A C 1
ATOM 2315 O O . GLY A 1 287 ? 16.689 -2.461 -34.201 1.00 91.75 287 GLY A O 1
ATOM 2316 N N . MET A 1 288 ? 16.587 -0.214 -33.973 1.00 93.19 288 MET A N 1
ATOM 2317 C CA . MET A 1 288 ? 16.626 -0.137 -32.509 1.00 93.19 288 MET A CA 1
ATOM 2318 C C . MET A 1 288 ? 16.165 1.250 -32.003 1.00 93.19 288 MET A C 1
ATOM 2320 O O . MET A 1 288 ? 16.333 2.228 -32.733 1.00 93.19 288 MET A O 1
ATOM 2324 N N . PRO A 1 289 ? 15.677 1.360 -30.753 1.00 93.38 289 PRO A N 1
ATOM 2325 C CA . PRO A 1 289 ? 15.340 2.631 -30.123 1.00 93.38 289 PRO A CA 1
ATOM 2326 C C . PRO A 1 289 ? 16.546 3.544 -29.901 1.00 93.38 289 PRO A C 1
ATOM 2328 O O . PRO A 1 289 ? 17.669 3.088 -29.652 1.00 93.38 289 PRO A O 1
ATOM 2331 N N . THR A 1 290 ? 16.307 4.852 -29.909 1.00 91.38 290 THR A N 1
ATOM 2332 C CA . THR A 1 290 ? 17.357 5.863 -29.711 1.00 91.38 290 THR A CA 1
ATOM 2333 C C . THR A 1 290 ? 17.819 5.981 -28.255 1.00 91.38 290 THR A C 1
ATOM 2335 O O . THR A 1 290 ? 18.904 6.508 -27.990 1.00 91.38 290 THR A O 1
ATOM 2338 N N . ASN A 1 291 ? 17.056 5.439 -27.300 1.00 90.25 291 ASN A N 1
ATOM 2339 C CA . ASN A 1 291 ? 17.358 5.474 -25.867 1.00 90.25 291 ASN A CA 1
ATOM 2340 C C . ASN A 1 291 ? 18.095 4.228 -25.336 1.00 90.25 291 ASN A C 1
ATOM 2342 O O . ASN A 1 291 ? 18.218 4.059 -24.124 1.00 90.25 291 ASN A O 1
ATOM 2346 N N . CYS A 1 292 ? 18.625 3.363 -26.201 1.00 93.25 292 CYS A N 1
ATOM 2347 C CA . CYS A 1 292 ? 19.391 2.198 -25.764 1.00 93.25 292 CYS A CA 1
ATOM 2348 C C . CYS A 1 292 ? 20.787 2.574 -25.232 1.00 93.25 292 CYS A C 1
ATOM 2350 O O . CYS A 1 292 ? 21.605 3.172 -25.932 1.00 93.25 292 CYS A O 1
ATOM 2352 N N . LEU A 1 293 ? 21.117 2.127 -24.017 1.00 92.25 293 LEU A N 1
ATOM 2353 C CA . LEU A 1 293 ? 22.443 2.251 -23.411 1.00 92.25 293 LEU A CA 1
ATOM 2354 C C . LEU A 1 293 ? 22.941 0.879 -22.941 1.00 92.25 293 LEU A C 1
ATOM 2356 O O . LEU A 1 293 ? 22.414 0.312 -21.992 1.00 92.25 293 LEU A O 1
ATOM 2360 N N . ASN A 1 294 ? 23.982 0.342 -23.586 1.00 89.12 294 ASN A N 1
ATOM 2361 C CA . ASN A 1 294 ? 24.573 -0.967 -23.254 1.00 89.12 294 ASN A CA 1
ATOM 2362 C C . ASN A 1 294 ? 23.546 -2.120 -23.189 1.00 89.12 294 ASN A C 1
ATOM 2364 O O . ASN A 1 294 ? 23.636 -2.987 -22.322 1.00 89.12 294 ASN A O 1
ATOM 2368 N N . GLY A 1 295 ? 22.559 -2.119 -24.091 1.00 88.62 295 GLY A N 1
ATOM 2369 C CA . GLY A 1 295 ? 21.492 -3.126 -24.119 1.00 88.62 295 GLY A CA 1
ATOM 2370 C C . GLY A 1 295 ? 20.351 -2.878 -23.125 1.00 88.62 295 GLY A C 1
ATOM 2371 O O . GLY A 1 295 ? 19.515 -3.757 -22.949 1.00 88.62 295 GLY A O 1
ATOM 2372 N N . TRP A 1 296 ? 20.298 -1.711 -22.476 1.00 92.75 296 TRP A N 1
ATOM 2373 C CA . TRP A 1 296 ? 19.237 -1.325 -21.541 1.00 92.75 296 TRP A CA 1
ATOM 2374 C C . TRP A 1 296 ? 18.463 -0.095 -22.035 1.00 92.75 296 TRP A C 1
ATOM 2376 O O . TRP A 1 296 ? 19.093 0.814 -22.579 1.00 92.75 296 TRP A O 1
ATOM 2386 N N . PRO A 1 297 ? 17.136 -0.027 -21.817 1.00 91.88 297 PRO A N 1
ATOM 2387 C CA . PRO A 1 297 ? 16.368 1.208 -21.972 1.00 91.88 297 PRO A CA 1
ATOM 2388 C C . PRO A 1 297 ? 16.865 2.285 -20.998 1.00 91.88 297 PRO A C 1
ATOM 2390 O O . PRO A 1 297 ? 17.167 1.974 -19.840 1.00 91.88 297 PRO A O 1
ATOM 2393 N N . ARG A 1 298 ? 16.954 3.533 -21.463 1.00 80.56 298 ARG A N 1
ATOM 2394 C CA . ARG A 1 298 ? 17.318 4.704 -20.655 1.00 80.56 298 ARG A CA 1
ATOM 2395 C C . ARG A 1 298 ? 16.118 5.593 -20.376 1.00 80.56 298 ARG A C 1
ATOM 2397 O O . ARG A 1 298 ? 15.301 5.760 -21.310 1.00 80.56 298 ARG A O 1
#

Secondary structure (DSSP, 8-state):
----------PPP-------S-HHHHHHHHHHHHHHHHHHHHHHHHHHHH----SPPHHHHHHHHHHHHHHHSS-HHHHHHHHTTSSSS-S-HHHHHHHHHHHTTS--HHHHHHHHHHHHHHHHHHHHHHHH-------TT----HHHHHHHHHHHHHSGGGS-HHHHHHHHHHHHHTEEESSSS-EEE----HHHHHHHHHHHTTT---HHHHHHHHHHHTTT-HHHHHHHHHHHHHTT-HHHHHHHHHHHHHTT-HHHHHHHHHHHTTT--HHHHHHHHHHHHHSS-TTEETTEE-

Foldseek 3Di:
DDDDDDDDDDDDDDPDPDPPPDVVVVVLVLVLLLLLVLLQVLVVVCCVFQVDDLHDDLLLQQLLQQLCCAQAVDGSVVSCVVNVPPPPNPPPSVVPNVVQQVVVVHNDPVSVVVVSVVSVVSNVVSSVVSVPDPHRDYPPDPADDLVNQQVVLVVCLVVVVSYDLVQLQQSLVCLQVQWRPSYPVYIHGHHRDLPSSLVSLVVSVVPDLALVSLQVNLVSCCVPPVPSSLVSLVSSLVVQNLSSLQQQLQLCQLVLNNVSNCVSLVSSPPPDDPVSVVQVVCCVPVVHDPQRDPSGGD